Protein AF-A0A8T3PDG2-F1 (afdb_monomer_lite)

pLDDT: mean 73.08, std 21.96, range [37.0, 98.62]

Secondary structure (DSSP, 8-state):
--SHHHHHHHHHHHHHHHHHHHHHHHHH--PPP--------------------PPPP-PPPPPPPPPPPP----------------------------------PPPPPEEEEEEGGGTEEEEEEETTS--TT--TT-PPPTT-EEE-TTS--TTSSS---EE--SSTTTTHHHHHHHHSGGGGGGTT-EEEEEETTS-EEEEE-----SS---

Radius of gyration: 31.91 Å; chains: 1; bounding box: 109×65×65 Å

Foldseek 3Di:
DPPVVVCVVVVVVVVVVVVVVVVVVVVPPPDDDDPPDDDPDDDDDDDDDDDDDDDDDDDDDDDDDDDDDDDDDDDDDDDDDDDDDDDDDDDDDDPDDPPPPPPPDPAWAWFWKDFPVLRAIATEDELVDDDPPQDPVSADDPRHKYWYPVFGGPVDPGDTDIDDDLDPNHCVSVVVCCVPVNNPVQAQTWMWIATPVRDIDIDGCHDHDDPDPD

Structure (mmCIF, N/CA/C/O backbone):
data_AF-A0A8T3PDG2-F1
#
_entry.id   AF-A0A8T3PDG2-F1
#
loop_
_atom_site.group_PDB
_atom_site.id
_atom_site.type_symbol
_atom_site.label_atom_id
_atom_site.label_alt_id
_atom_site.label_comp_id
_atom_site.label_asym_id
_atom_site.label_entity_id
_atom_site.label_seq_id
_atom_site.pdbx_PDB_ins_code
_atom_site.Cartn_x
_atom_site.Cartn_y
_atom_site.Cartn_z
_atom_site.occupancy
_atom_site.B_iso_or_equiv
_atom_site.auth_seq_id
_atom_site.auth_comp_id
_atom_site.auth_asym_id
_atom_site.auth_atom_id
_atom_site.pdbx_PDB_model_num
ATOM 1 N N . MET A 1 1 ? -53.725 25.216 18.566 1.00 55.66 1 MET A N 1
ATOM 2 C CA . MET A 1 1 ? -52.495 25.623 17.837 1.00 55.66 1 MET A CA 1
ATOM 3 C C . MET A 1 1 ? -51.291 25.875 18.768 1.00 55.66 1 MET A C 1
ATOM 5 O O . MET A 1 1 ? -50.590 26.858 18.595 1.00 55.66 1 MET A O 1
ATOM 9 N N . ARG A 1 2 ? -51.002 25.010 19.756 1.00 57.56 2 ARG A N 1
ATOM 10 C CA . ARG A 1 2 ? -49.765 25.121 20.575 1.00 57.56 2 ARG A CA 1
ATOM 11 C C . ARG A 1 2 ? -48.958 23.822 20.696 1.00 57.56 2 ARG A C 1
ATOM 13 O O . ARG A 1 2 ? -47.809 23.877 21.103 1.00 57.56 2 ARG A O 1
ATOM 20 N N . LEU A 1 3 ? -49.526 22.682 20.293 1.00 54.28 3 LEU A N 1
ATOM 21 C CA . LEU A 1 3 ? -48.854 21.382 20.372 1.00 54.28 3 LEU A CA 1
ATOM 22 C C . LEU A 1 3 ? -47.875 21.151 19.203 1.00 54.28 3 LEU A C 1
ATOM 24 O O . LEU A 1 3 ? -46.791 20.625 19.409 1.00 54.28 3 LEU A O 1
ATOM 28 N N . ILE A 1 4 ? -48.222 21.613 17.995 1.00 56.38 4 ILE A N 1
ATOM 29 C CA . ILE A 1 4 ? -47.439 21.370 16.765 1.00 56.38 4 ILE A CA 1
ATOM 30 C C . ILE A 1 4 ? -46.092 22.116 16.801 1.00 56.38 4 ILE A C 1
ATOM 32 O O . ILE A 1 4 ? -45.054 21.521 16.550 1.00 56.38 4 ILE A O 1
ATOM 36 N N . ALA A 1 5 ? -46.079 23.372 17.260 1.00 58.16 5 ALA A N 1
ATOM 37 C CA . ALA A 1 5 ? -44.849 24.164 17.383 1.00 58.16 5 ALA A CA 1
ATOM 38 C C . ALA A 1 5 ? -43.870 23.642 18.457 1.00 58.16 5 ALA A C 1
ATOM 40 O O . ALA A 1 5 ? -42.691 23.993 18.443 1.00 58.16 5 ALA A O 1
ATOM 41 N N . PHE A 1 6 ? -44.348 22.832 19.409 1.00 55.66 6 PHE A N 1
ATOM 42 C CA . PHE A 1 6 ? -43.494 22.210 20.422 1.00 55.66 6 PHE A CA 1
ATOM 43 C C . PHE A 1 6 ? -42.781 20.968 19.866 1.00 55.66 6 PHE A C 1
ATOM 45 O O . PHE A 1 6 ? -41.603 20.762 20.146 1.00 55.66 6 PHE A O 1
ATOM 52 N N . LEU A 1 7 ? -43.459 20.186 19.019 1.00 57.66 7 LEU A N 1
ATOM 53 C CA . LEU A 1 7 ? -42.885 19.007 18.362 1.00 57.66 7 LEU A CA 1
ATOM 54 C C . LEU A 1 7 ? -41.754 19.378 17.389 1.00 57.66 7 LEU A C 1
ATOM 56 O O . LEU A 1 7 ? -40.697 18.751 17.439 1.00 57.66 7 LEU A O 1
ATOM 60 N N . ASP A 1 8 ? -41.900 20.455 16.613 1.00 60.28 8 ASP A N 1
ATOM 61 C CA . ASP A 1 8 ? -40.869 20.886 15.650 1.00 60.28 8 ASP A CA 1
ATOM 62 C C . ASP A 1 8 ? -39.544 21.309 16.305 1.00 60.28 8 ASP A C 1
ATOM 64 O O . ASP A 1 8 ? -38.483 21.252 15.684 1.00 60.28 8 ASP A O 1
ATOM 68 N N . ARG A 1 9 ? -39.576 21.715 17.580 1.00 60.44 9 ARG A N 1
ATOM 69 C CA . ARG A 1 9 ? -38.378 22.155 18.312 1.00 60.44 9 ARG A CA 1
ATOM 70 C C . ARG A 1 9 ? -37.685 21.042 19.088 1.00 60.44 9 ARG A C 1
ATOM 72 O O . ARG A 1 9 ? -36.485 21.133 19.328 1.00 60.44 9 ARG A O 1
ATOM 79 N N . VAL A 1 10 ? -38.426 20.016 19.496 1.00 58.72 10 VAL A N 1
ATOM 80 C CA . VAL A 1 10 ? -37.913 18.950 20.369 1.00 58.72 10 VAL A CA 1
ATOM 81 C C . VAL A 1 10 ? -37.397 17.757 19.557 1.00 58.72 10 VAL A C 1
ATOM 83 O O . VAL A 1 10 ? -36.428 17.117 19.964 1.00 58.72 10 VAL A O 1
ATOM 86 N N . VAL A 1 11 ? -37.969 17.497 18.376 1.00 65.19 11 VAL A N 1
ATOM 87 C CA . VAL A 1 11 ? -37.566 16.375 17.507 1.00 65.19 11 VAL A CA 1
ATOM 88 C C . VAL A 1 11 ? -36.099 16.453 17.043 1.00 65.19 11 VAL A C 1
ATOM 90 O O . VAL A 1 11 ? -35.410 15.438 17.166 1.00 65.19 11 VAL A O 1
ATOM 93 N N . PRO A 1 12 ? -35.550 17.606 16.599 1.00 64.00 12 PRO A N 1
ATOM 94 C CA . PRO A 1 12 ? -34.143 17.677 16.187 1.00 64.00 12 PRO A CA 1
ATOM 95 C C . PRO A 1 12 ? -33.170 17.413 17.345 1.00 64.00 12 PRO A C 1
ATOM 97 O O . PRO A 1 12 ? -32.139 16.767 17.162 1.00 64.00 12 PRO A O 1
ATOM 100 N N . ALA A 1 13 ? -33.514 17.871 18.553 1.00 61.28 13 ALA A N 1
ATOM 101 C CA . ALA A 1 13 ? -32.692 17.680 19.745 1.00 61.28 13 ALA A CA 1
ATOM 102 C C . ALA A 1 13 ? -32.670 16.210 20.203 1.00 61.28 13 ALA A C 1
ATOM 104 O O . ALA A 1 13 ? -31.613 15.694 20.565 1.00 61.28 13 ALA A O 1
ATOM 105 N N . LEU A 1 14 ? -33.811 15.514 20.134 1.00 58.69 14 LEU A N 1
ATOM 106 C CA . LEU A 1 14 ? -33.898 14.084 20.450 1.00 58.69 14 LEU A CA 1
ATOM 107 C C . LEU A 1 14 ? -33.163 13.211 19.423 1.00 58.69 14 LEU A C 1
ATOM 109 O O . LEU A 1 14 ? -32.500 12.255 19.818 1.00 58.69 14 LEU A O 1
ATOM 113 N N . LEU A 1 15 ? -33.220 13.559 18.132 1.00 61.62 15 LEU A N 1
ATOM 114 C CA . LEU A 1 15 ? -32.481 12.853 17.077 1.00 61.62 15 LEU A CA 1
ATOM 115 C C . LEU A 1 15 ? -30.961 12.976 17.247 1.00 61.62 15 LEU A C 1
ATOM 117 O O . LEU A 1 15 ? -30.252 11.980 17.117 1.00 61.62 15 LEU A O 1
ATOM 121 N N . MET A 1 16 ? -30.460 14.162 17.607 1.00 60.88 16 MET A N 1
ATOM 122 C CA . MET A 1 16 ? -29.033 14.356 17.895 1.00 60.88 16 MET A CA 1
ATOM 123 C C . MET A 1 16 ? -28.590 13.595 19.153 1.00 60.88 16 MET A C 1
ATOM 125 O O . MET A 1 16 ? -27.547 12.943 19.142 1.00 60.88 16 MET A O 1
ATOM 129 N N . ALA A 1 17 ? -29.393 13.607 20.222 1.00 54.53 17 ALA A N 1
ATOM 130 C CA . ALA A 1 17 ? -29.078 12.874 21.451 1.00 54.53 17 ALA A CA 1
ATOM 131 C C . ALA A 1 17 ? -29.092 11.343 21.256 1.00 54.53 17 ALA A C 1
ATOM 133 O O . ALA A 1 17 ? -28.223 10.648 21.790 1.00 54.53 17 ALA A O 1
ATOM 134 N N . ALA A 1 18 ? -30.031 10.819 20.458 1.00 56.00 18 ALA A N 1
ATOM 135 C CA . ALA A 1 18 ? -30.094 9.401 20.095 1.00 56.00 18 ALA A CA 1
ATOM 136 C C . ALA A 1 18 ? -28.914 8.975 19.199 1.00 56.00 18 ALA A C 1
ATOM 138 O O . ALA A 1 18 ? -28.369 7.886 19.369 1.00 56.00 18 ALA A O 1
ATOM 139 N N . GLY A 1 19 ? -28.466 9.849 18.289 1.00 54.25 19 GLY A N 1
ATOM 140 C CA . GLY A 1 19 ? -27.287 9.599 17.456 1.00 54.25 19 GLY A CA 1
ATOM 141 C C . GLY A 1 19 ? -25.993 9.481 18.269 1.00 54.25 19 GLY A C 1
ATOM 142 O O . GLY A 1 19 ? -25.215 8.552 18.065 1.00 54.25 19 GLY A O 1
ATOM 143 N N . VAL A 1 20 ? -25.786 10.370 19.247 1.00 57.81 20 VAL A N 1
ATOM 144 C CA . VAL A 1 20 ? -24.582 10.355 20.102 1.00 57.81 20 VAL A CA 1
ATOM 145 C C . VAL A 1 20 ? -24.553 9.142 21.040 1.00 57.81 20 VAL A C 1
ATOM 147 O O . VAL A 1 20 ? -23.485 8.582 21.276 1.00 57.81 20 VAL A O 1
ATOM 150 N N . THR A 1 21 ? -25.706 8.690 21.542 1.00 56.94 21 THR A N 1
ATOM 151 C CA . THR A 1 21 ? -25.778 7.478 22.382 1.00 56.94 21 THR A CA 1
ATOM 152 C C . THR A 1 21 ? -25.575 6.187 21.587 1.00 56.94 21 THR A C 1
ATOM 154 O O . THR A 1 21 ? -24.956 5.257 22.097 1.00 56.94 21 THR A O 1
ATOM 157 N N . LEU A 1 22 ? -26.009 6.120 20.324 1.00 54.59 22 LEU A N 1
ATOM 158 C CA . LEU A 1 22 ? -25.685 4.985 19.448 1.00 54.59 22 LEU A CA 1
ATOM 159 C C . LEU A 1 22 ? -24.192 4.931 19.091 1.00 54.59 22 LEU A C 1
ATOM 161 O O . LEU A 1 22 ? -23.621 3.841 19.047 1.00 54.59 22 LEU A O 1
ATOM 165 N N . LEU A 1 23 ? -23.540 6.085 18.906 1.00 51.44 23 LEU A N 1
ATOM 166 C CA . LEU A 1 23 ? -22.103 6.149 18.617 1.00 51.44 23 LEU A CA 1
ATOM 167 C C . LEU A 1 23 ? -21.249 5.639 19.794 1.00 51.44 23 LEU A C 1
ATOM 169 O O . LEU A 1 23 ? -20.274 4.921 19.581 1.00 51.44 23 LEU A O 1
ATOM 173 N N . THR A 1 24 ? -21.621 5.953 21.041 1.00 53.94 24 THR A N 1
ATOM 174 C CA . THR A 1 24 ? -20.879 5.494 22.231 1.00 53.94 24 THR A CA 1
ATOM 175 C C . THR A 1 24 ? -21.102 4.016 22.549 1.00 53.94 24 THR A C 1
ATOM 177 O O . THR A 1 24 ? -20.168 3.350 22.993 1.00 53.94 24 THR A O 1
ATOM 180 N N . VAL A 1 25 ? -22.290 3.466 22.275 1.00 54.53 25 VAL A N 1
ATOM 181 C CA . VAL A 1 25 ? -22.548 2.021 22.425 1.00 54.53 25 VAL A CA 1
ATOM 182 C C . VAL A 1 25 ? -21.857 1.211 21.319 1.00 54.53 25 VAL A C 1
ATOM 184 O O . VAL A 1 25 ? -21.316 0.139 21.595 1.00 54.53 25 VAL A O 1
ATOM 187 N N . GLY A 1 26 ? -2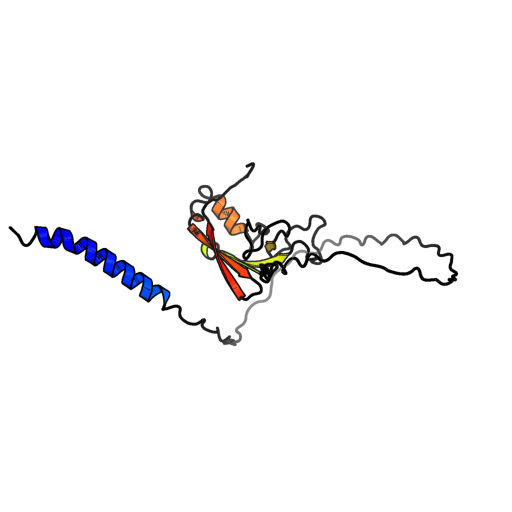1.800 1.734 20.089 1.00 46.84 26 GLY A N 1
ATOM 188 C CA . GLY A 1 26 ? -21.104 1.093 18.968 1.00 46.84 26 GLY A CA 1
ATOM 189 C C . GLY A 1 26 ? -19.584 1.015 19.149 1.00 46.84 26 GLY A C 1
ATOM 190 O O . GLY A 1 26 ? -18.984 0.010 18.782 1.00 46.84 26 GLY A O 1
ATOM 191 N N . LEU A 1 27 ? -18.966 2.021 19.781 1.00 48.91 27 LEU A N 1
ATOM 192 C CA . LEU A 1 27 ? -17.519 2.027 20.036 1.00 48.91 27 LEU A CA 1
ATOM 193 C C . LEU A 1 27 ? -17.083 1.040 21.137 1.00 48.91 27 LEU A C 1
ATOM 195 O O . LEU A 1 27 ? -15.915 0.666 21.192 1.00 48.91 27 LEU A O 1
ATOM 199 N N . LEU A 1 28 ? -18.004 0.620 22.015 1.00 49.84 28 LEU A N 1
ATOM 200 C CA . LEU A 1 28 ? -17.709 -0.295 23.126 1.00 49.84 28 LEU A CA 1
ATOM 201 C C . LEU A 1 28 ? -18.003 -1.769 22.797 1.00 49.84 28 LEU A C 1
ATOM 203 O O . LEU A 1 28 ? -17.502 -2.656 23.483 1.00 49.84 28 LEU A O 1
ATOM 207 N N . SER A 1 29 ? -18.756 -2.049 21.727 1.00 46.28 29 SER A N 1
ATOM 208 C CA . SER A 1 29 ? -18.885 -3.399 21.154 1.00 46.28 29 SER A CA 1
ATOM 209 C C . SER A 1 29 ? -17.774 -3.672 20.142 1.00 46.28 29 SER A C 1
ATOM 211 O O . SER A 1 29 ? -18.027 -4.009 18.988 1.00 46.28 29 SER A O 1
ATOM 213 N N . TYR A 1 30 ? -16.523 -3.543 20.577 1.00 40.34 30 TYR A N 1
ATOM 214 C CA . TYR A 1 30 ? -15.424 -4.194 19.878 1.00 40.34 30 TYR A CA 1
ATOM 215 C C . TYR A 1 30 ? -15.391 -5.645 20.359 1.00 40.34 30 TYR A C 1
ATOM 217 O O . TYR A 1 30 ? -14.925 -5.951 21.457 1.00 40.34 30 TYR A O 1
ATOM 225 N N . ALA A 1 31 ? -15.997 -6.529 19.565 1.00 49.28 31 ALA A N 1
ATOM 226 C CA . ALA A 1 31 ? -15.916 -7.964 19.772 1.00 49.28 31 ALA A CA 1
ATOM 227 C C . ALA A 1 31 ? -14.440 -8.393 19.776 1.00 49.28 31 ALA A C 1
ATOM 229 O O . ALA A 1 31 ? -13.645 -7.936 18.953 1.00 49.28 31 ALA A O 1
ATOM 230 N N . ALA A 1 32 ? -14.088 -9.253 20.731 1.00 47.09 32 ALA A N 1
ATOM 231 C CA . ALA A 1 32 ? -12.772 -9.867 20.827 1.00 47.09 32 ALA A CA 1
ATOM 232 C C . ALA A 1 32 ? -12.363 -10.517 19.488 1.00 47.09 32 ALA A C 1
ATOM 234 O O . ALA A 1 32 ? -13.235 -11.013 18.764 1.00 47.09 32 ALA A O 1
ATOM 235 N N . PRO A 1 33 ? -11.060 -10.543 19.152 1.00 43.72 33 PRO A N 1
ATOM 236 C CA . PRO A 1 33 ? -10.587 -11.280 17.990 1.00 43.72 33 PRO A CA 1
ATOM 237 C C . PRO A 1 33 ? -10.974 -12.754 18.144 1.00 43.72 33 PRO A C 1
ATOM 239 O O . PRO A 1 33 ? -10.667 -13.391 19.150 1.00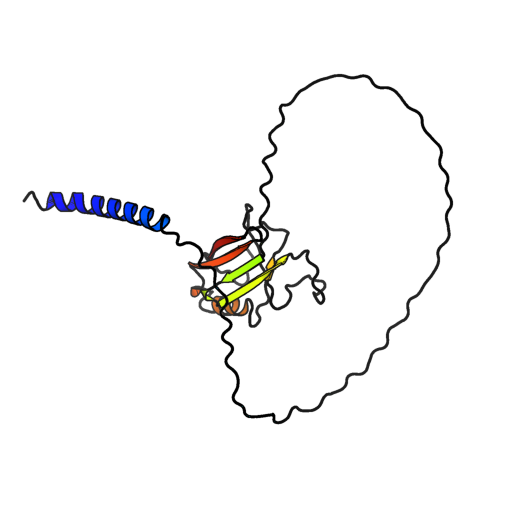 43.72 33 PRO A O 1
ATOM 242 N N . VAL A 1 34 ? -11.687 -13.284 17.152 1.00 58.22 34 VAL A N 1
ATOM 243 C CA . VAL A 1 34 ? -11.933 -14.720 17.035 1.00 58.22 34 VAL A CA 1
ATOM 244 C C . VAL A 1 34 ? -10.638 -15.341 16.534 1.00 58.22 34 VAL A C 1
ATOM 246 O O . VAL A 1 34 ? -10.230 -15.118 15.396 1.00 58.22 34 VAL A O 1
ATOM 249 N N . GLU A 1 35 ? -9.987 -16.095 17.411 1.00 48.12 35 GLU A N 1
ATOM 250 C CA . GLU A 1 35 ? -8.886 -16.990 17.075 1.00 48.12 35 GLU A CA 1
ATOM 251 C C . GLU A 1 35 ? -9.414 -18.008 16.055 1.00 48.12 35 GLU A C 1
ATOM 253 O O . GLU A 1 35 ? -10.284 -18.832 16.349 1.00 48.12 35 GLU A O 1
ATOM 258 N N . GLY A 1 36 ? -8.976 -17.873 14.804 1.00 41.97 36 GLY A N 1
ATOM 259 C CA . GLY A 1 36 ? -9.343 -18.782 13.729 1.00 41.97 36 GLY A CA 1
ATOM 260 C C . GLY A 1 36 ? -8.693 -20.137 13.964 1.00 41.97 36 GLY A C 1
ATOM 261 O O . GLY A 1 36 ? -7.580 -20.379 13.506 1.00 41.97 36 GLY A O 1
ATOM 262 N N . GLU A 1 37 ? -9.386 -21.017 14.683 1.00 41.88 37 GLU A N 1
ATOM 263 C CA . GLU A 1 37 ? -8.973 -22.401 14.861 1.00 41.88 37 GLU A CA 1
ATOM 264 C C . GLU A 1 37 ? -8.967 -23.099 13.496 1.00 41.88 37 GLU A C 1
ATOM 266 O O . GLU A 1 37 ? -10.004 -23.350 12.873 1.00 41.88 37 GLU A O 1
ATOM 271 N N . GLY A 1 38 ? -7.756 -23.364 13.008 1.00 46.75 38 GLY A N 1
ATOM 272 C CA . GLY A 1 38 ? -7.497 -24.084 11.776 1.00 46.75 38 GLY A CA 1
ATOM 273 C C . GLY A 1 38 ? -8.048 -25.500 11.850 1.00 46.75 38 GLY A C 1
ATOM 274 O O . GLY A 1 38 ? -7.361 -26.434 12.259 1.00 46.75 38 GLY A O 1
ATOM 275 N N . ARG A 1 39 ? -9.288 -25.687 11.395 1.00 43.12 39 ARG A N 1
ATOM 276 C CA . ARG A 1 39 ? -9.829 -27.017 11.131 1.00 43.12 39 ARG A CA 1
ATOM 277 C C . ARG A 1 39 ? -9.436 -27.442 9.722 1.00 43.12 39 ARG A C 1
ATOM 279 O O . ARG A 1 39 ? -10.142 -27.194 8.745 1.00 43.12 39 ARG A O 1
ATOM 286 N N . ALA A 1 40 ? -8.291 -28.116 9.645 1.00 45.50 40 ALA A N 1
ATOM 287 C CA . ALA A 1 40 ? -7.911 -28.932 8.504 1.00 45.50 40 ALA A CA 1
ATOM 288 C C . ALA A 1 40 ? -9.057 -29.902 8.179 1.00 45.50 40 ALA A C 1
ATOM 290 O O . ALA A 1 40 ? -9.346 -30.830 8.934 1.00 45.50 40 ALA A O 1
ATOM 291 N N . THR A 1 41 ? -9.738 -29.663 7.060 1.00 43.94 41 THR A N 1
ATOM 292 C CA . THR A 1 41 ? -10.712 -30.607 6.516 1.00 43.94 41 THR A CA 1
ATOM 293 C C . THR A 1 41 ? -9.978 -31.475 5.508 1.00 43.94 41 THR A C 1
ATOM 295 O O . THR A 1 41 ? -9.882 -31.161 4.326 1.00 43.94 41 THR A O 1
ATOM 298 N N . THR A 1 42 ? -9.414 -32.573 5.998 1.00 45.72 42 THR A N 1
ATOM 299 C CA . THR A 1 42 ? -8.976 -33.703 5.183 1.00 45.72 42 THR A CA 1
ATOM 300 C C . THR A 1 42 ? -10.218 -34.359 4.586 1.00 45.72 42 THR A C 1
ATOM 302 O O . THR A 1 42 ? -10.962 -35.029 5.294 1.00 45.72 42 THR A O 1
ATOM 305 N N . THR A 1 43 ? -10.455 -34.199 3.282 1.00 44.06 43 THR A N 1
ATOM 306 C CA . THR A 1 43 ? -11.267 -35.166 2.529 1.00 44.06 43 THR A CA 1
ATOM 307 C C . THR A 1 43 ? -10.552 -35.505 1.229 1.00 44.06 43 THR A C 1
ATOM 309 O O . THR A 1 43 ? -10.274 -34.646 0.398 1.00 44.06 43 THR A O 1
ATOM 312 N N . SER A 1 44 ? -10.183 -36.777 1.131 1.00 48.22 44 SER A N 1
ATOM 313 C CA . SER A 1 44 ? -9.488 -37.412 0.019 1.00 48.22 44 SER A CA 1
ATOM 314 C C . SER A 1 44 ? -10.371 -37.574 -1.222 1.00 48.22 44 SER A C 1
ATOM 316 O O . SER A 1 44 ? -11.527 -37.956 -1.099 1.00 48.22 44 SER A O 1
ATOM 318 N N . SER A 1 45 ? -9.725 -37.421 -2.385 1.00 52.09 45 SER A N 1
ATOM 319 C CA . SER A 1 45 ? -9.704 -38.356 -3.526 1.00 52.09 45 SER A CA 1
ATOM 320 C C . SER A 1 45 ? -11.021 -38.737 -4.218 1.00 52.09 45 SER A C 1
ATOM 322 O O . SER A 1 45 ? -11.808 -39.507 -3.679 1.00 52.09 45 SER A O 1
ATOM 324 N N . LEU A 1 46 ? -11.149 -38.360 -5.499 1.00 45.59 46 LEU A N 1
ATOM 325 C CA . LEU A 1 46 ? -11.414 -39.321 -6.579 1.00 45.59 46 LEU A CA 1
ATOM 326 C C . LEU A 1 46 ? -10.870 -38.801 -7.929 1.00 45.59 46 LEU A C 1
ATOM 328 O O . LEU A 1 46 ? -10.757 -37.600 -8.146 1.00 45.59 46 LEU A O 1
ATOM 332 N N . ALA A 1 47 ? -10.474 -39.746 -8.777 1.00 45.69 47 ALA A N 1
ATOM 333 C CA . ALA A 1 47 ? -9.471 -39.671 -9.840 1.00 45.69 47 ALA A CA 1
ATOM 334 C C . ALA A 1 47 ? -9.960 -39.286 -11.265 1.00 45.69 47 ALA A C 1
ATOM 336 O O . ALA A 1 47 ? -11.160 -39.141 -11.485 1.00 45.69 47 ALA A O 1
ATOM 337 N N . ALA A 1 48 ? -8.980 -39.275 -12.197 1.00 42.91 48 ALA A N 1
ATOM 338 C CA . ALA A 1 48 ? -8.972 -39.148 -13.680 1.00 42.91 48 ALA A CA 1
ATOM 339 C C . ALA A 1 48 ? -8.556 -37.741 -14.180 1.00 42.91 48 ALA A C 1
ATOM 341 O O . ALA A 1 48 ? -9.151 -36.761 -13.756 1.00 42.91 48 ALA A O 1
ATOM 342 N N . ASP A 1 49 ? -7.532 -37.498 -15.017 1.00 44.25 49 ASP A N 1
ATOM 343 C CA . ASP A 1 49 ? -6.795 -38.276 -16.039 1.00 44.25 49 ASP A CA 1
ATOM 344 C C . ASP A 1 49 ? -5.365 -37.677 -16.263 1.00 44.25 49 ASP A C 1
ATOM 346 O O . ASP A 1 49 ? -5.175 -36.483 -16.014 1.00 44.25 49 ASP A O 1
ATOM 350 N N . PRO A 1 50 ? -4.354 -38.439 -16.747 1.00 60.81 50 PRO A N 1
ATOM 351 C CA . PRO A 1 50 ? -3.024 -37.942 -17.148 1.00 60.81 50 PRO A CA 1
ATOM 352 C C . PRO A 1 50 ? -2.914 -37.555 -18.657 1.00 60.81 50 PRO A C 1
ATOM 354 O O . PRO A 1 50 ? -3.858 -37.751 -19.419 1.00 60.81 50 PRO A O 1
ATOM 357 N N . PRO A 1 51 ? -1.786 -36.951 -19.108 1.00 55.91 51 PRO A N 1
ATOM 358 C CA . PRO A 1 51 ? -1.802 -35.745 -19.944 1.00 55.91 51 PRO A CA 1
ATOM 359 C C . PRO A 1 51 ? -1.440 -35.958 -21.426 1.00 55.91 51 PRO A C 1
ATOM 361 O O . PRO A 1 51 ? -0.703 -36.877 -21.780 1.00 55.91 51 PRO A O 1
ATOM 364 N N . ALA A 1 52 ? -1.866 -35.025 -22.287 1.00 47.81 52 ALA A N 1
ATOM 365 C CA . ALA A 1 52 ? -1.451 -34.955 -23.689 1.00 47.81 52 ALA A CA 1
ATOM 366 C C . ALA A 1 52 ? -0.521 -33.755 -23.966 1.00 47.81 52 ALA A C 1
ATOM 368 O O . ALA A 1 52 ? -0.935 -32.601 -23.938 1.00 47.81 52 ALA A O 1
ATOM 369 N N . SER A 1 53 ? 0.726 -34.105 -24.298 1.00 50.66 53 SER A N 1
ATOM 370 C CA . SER A 1 53 ? 1.670 -33.438 -25.210 1.00 50.66 53 SER A CA 1
ATOM 371 C C . SER A 1 53 ? 2.184 -32.023 -24.903 1.00 50.66 53 SER A C 1
ATOM 373 O O . SER A 1 53 ? 1.619 -31.017 -25.322 1.00 50.66 53 SER A O 1
ATOM 375 N N . ALA A 1 54 ? 3.391 -31.977 -24.328 1.00 54.62 54 ALA A N 1
ATOM 376 C CA . ALA A 1 54 ? 4.327 -30.856 -24.440 1.00 54.62 54 ALA A CA 1
ATOM 377 C C . ALA A 1 54 ? 5.236 -31.016 -25.687 1.00 54.62 54 ALA A C 1
ATOM 379 O O . ALA A 1 54 ? 5.657 -32.139 -25.977 1.00 54.62 54 ALA A O 1
ATOM 380 N N . PRO A 1 55 ? 5.581 -29.936 -26.418 1.00 68.69 55 PRO A N 1
ATOM 381 C CA . PRO A 1 55 ? 6.614 -29.962 -27.457 1.00 68.69 55 PRO A CA 1
ATOM 382 C C . PRO A 1 55 ? 8.046 -29.878 -26.876 1.00 68.69 55 PRO A C 1
ATOM 384 O O . PRO A 1 55 ? 8.225 -29.468 -25.726 1.00 68.69 55 PRO A O 1
ATOM 387 N N . PRO A 1 56 ? 9.076 -30.282 -27.650 1.00 62.38 56 PRO A N 1
ATOM 388 C CA . PRO A 1 56 ? 10.417 -30.547 -27.139 1.00 62.38 56 PRO A CA 1
ATOM 389 C C . PRO A 1 56 ? 11.274 -29.302 -26.879 1.00 62.38 56 PRO A C 1
ATOM 391 O O . PRO A 1 56 ? 11.162 -28.255 -27.513 1.00 62.38 56 PRO A O 1
ATOM 394 N N . VAL A 1 57 ? 12.185 -29.522 -25.936 1.00 46.34 57 VAL A N 1
ATOM 395 C CA . VAL A 1 57 ? 13.234 -28.660 -25.396 1.00 46.34 57 VAL A CA 1
ATOM 396 C C . VAL A 1 57 ? 14.252 -28.278 -26.478 1.00 46.34 57 VAL A C 1
ATOM 398 O O . VAL A 1 57 ? 14.834 -29.156 -27.114 1.00 46.34 57 VAL A O 1
ATOM 401 N N . ALA A 1 58 ? 14.523 -26.982 -26.647 1.00 55.50 58 ALA A N 1
ATOM 402 C CA . ALA A 1 58 ? 15.697 -26.499 -27.373 1.00 55.50 58 ALA A CA 1
ATOM 403 C C . ALA A 1 58 ? 16.819 -26.206 -26.367 1.00 55.50 58 ALA A C 1
ATOM 405 O O . ALA A 1 58 ? 16.752 -25.259 -25.584 1.00 55.50 58 ALA A O 1
ATOM 406 N N . SER A 1 59 ? 17.833 -27.069 -26.368 1.00 48.16 59 SER A N 1
ATOM 407 C CA . SER A 1 59 ? 19.045 -26.963 -25.560 1.00 48.16 59 SER A CA 1
ATOM 408 C C . SER A 1 59 ? 19.881 -25.747 -25.969 1.00 48.16 59 SER A C 1
ATOM 410 O O . SER A 1 59 ? 20.351 -25.668 -27.103 1.00 48.16 59 SER A O 1
ATOM 412 N N . ALA A 1 60 ? 20.112 -24.824 -25.035 1.00 55.41 60 ALA A N 1
ATOM 413 C CA . ALA A 1 60 ? 21.156 -23.809 -25.152 1.00 55.41 60 ALA A CA 1
ATOM 414 C C . ALA A 1 60 ? 22.472 -24.338 -24.534 1.00 55.41 60 ALA A C 1
ATOM 416 O O . ALA A 1 60 ? 22.424 -25.052 -23.528 1.00 55.41 60 ALA A O 1
ATOM 417 N N . PRO A 1 61 ? 23.642 -24.035 -25.125 1.00 62.66 61 PRO A N 1
ATOM 418 C CA . PRO A 1 61 ? 24.929 -24.572 -24.686 1.00 62.66 61 PRO A CA 1
ATOM 419 C C . PRO A 1 61 ? 25.430 -23.942 -23.368 1.00 62.66 61 PRO A C 1
ATOM 421 O O . PRO A 1 61 ? 25.128 -22.781 -23.085 1.00 62.66 61 PRO A O 1
ATOM 424 N N . PRO A 1 62 ? 26.24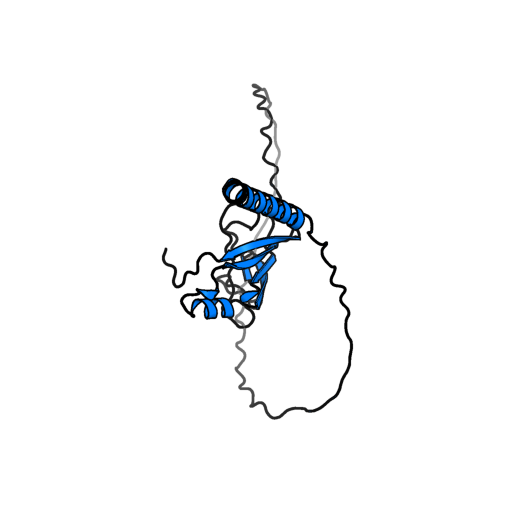5 -24.671 -22.580 1.00 58.22 62 PRO A N 1
ATOM 425 C CA . PRO A 1 62 ? 26.873 -24.150 -21.370 1.00 58.22 62 PRO A CA 1
ATOM 426 C C . PRO A 1 62 ? 28.027 -23.198 -21.719 1.00 58.22 62 PRO A C 1
ATOM 428 O O . PRO A 1 62 ? 28.982 -23.582 -22.394 1.00 58.22 62 PRO A O 1
ATOM 431 N N . VAL A 1 63 ? 27.972 -21.959 -21.226 1.00 59.06 63 VAL A N 1
ATOM 432 C CA . VAL A 1 63 ? 29.129 -21.052 -21.215 1.00 59.06 63 VAL A CA 1
ATOM 433 C C . VAL A 1 63 ? 29.963 -21.299 -19.959 1.00 59.06 63 VAL A C 1
ATOM 435 O O . VAL A 1 63 ? 29.494 -21.170 -18.831 1.00 59.06 63 VAL A O 1
ATOM 438 N N . SER A 1 64 ? 31.206 -21.707 -20.204 1.00 61.94 64 SER A N 1
ATOM 439 C CA . SER A 1 64 ? 32.251 -22.015 -19.226 1.00 61.94 64 SER A CA 1
ATOM 440 C C . SER A 1 64 ? 32.709 -20.778 -18.428 1.00 61.94 64 SER A C 1
ATOM 442 O O . SER A 1 64 ? 32.723 -19.674 -18.978 1.00 61.94 64 SER A O 1
ATOM 444 N N . PRO A 1 65 ? 33.150 -20.945 -17.165 1.00 51.38 65 PRO A N 1
ATOM 445 C CA . PRO A 1 65 ? 33.637 -19.862 -16.310 1.00 51.38 65 PRO A CA 1
ATOM 446 C C . PRO A 1 65 ? 35.070 -19.433 -16.667 1.00 51.38 65 PRO A C 1
ATOM 448 O O . PRO A 1 65 ? 35.940 -20.266 -16.925 1.00 51.38 65 PRO A O 1
ATOM 451 N N . ALA A 1 66 ? 35.330 -18.123 -16.639 1.00 54.19 66 ALA A N 1
ATOM 452 C CA . ALA A 1 66 ? 36.672 -17.557 -16.770 1.00 54.19 66 ALA A CA 1
ATOM 453 C C . ALA A 1 66 ? 37.427 -17.568 -15.416 1.00 54.19 66 ALA A C 1
ATOM 455 O O . ALA A 1 66 ? 36.796 -17.426 -14.365 1.00 54.19 66 ALA A O 1
ATOM 456 N N . PRO A 1 67 ? 38.763 -17.745 -15.420 1.00 54.50 67 PRO A N 1
ATOM 457 C CA . PRO A 1 67 ? 39.560 -18.014 -14.224 1.00 54.50 67 PRO A CA 1
ATOM 458 C C . PRO A 1 67 ? 39.902 -16.772 -13.390 1.00 54.50 67 PRO A C 1
ATOM 460 O O . PRO A 1 67 ? 40.093 -15.669 -13.899 1.00 54.50 67 PRO A O 1
ATOM 463 N N . ALA A 1 68 ? 40.046 -17.014 -12.086 1.00 41.44 68 ALA A N 1
ATOM 464 C CA . ALA A 1 68 ? 40.563 -16.093 -11.086 1.00 41.44 68 ALA A CA 1
ATOM 465 C C . ALA A 1 68 ? 42.066 -15.824 -11.270 1.00 41.44 68 ALA A C 1
ATOM 467 O O . ALA A 1 68 ? 42.863 -16.757 -11.390 1.00 41.44 68 ALA A O 1
ATOM 468 N N . THR A 1 69 ? 42.462 -14.554 -11.189 1.00 47.22 69 THR A N 1
ATOM 469 C CA . THR A 1 69 ? 43.865 -14.148 -11.034 1.00 47.22 69 THR A CA 1
ATOM 470 C C . THR A 1 69 ? 44.151 -13.907 -9.555 1.00 47.22 69 THR A C 1
ATOM 472 O O . THR A 1 69 ? 43.511 -13.075 -8.915 1.00 47.22 69 THR A O 1
ATOM 475 N N . ALA A 1 70 ? 45.118 -14.644 -9.014 1.00 41.44 70 ALA A N 1
ATOM 476 C CA . ALA A 1 70 ? 45.617 -14.510 -7.650 1.00 41.44 70 ALA A CA 1
ATOM 477 C C . ALA A 1 70 ? 46.966 -13.762 -7.587 1.00 41.44 70 ALA A C 1
ATOM 479 O O . ALA A 1 70 ? 47.705 -13.738 -8.571 1.00 41.44 70 ALA A O 1
ATOM 480 N N . ARG A 1 71 ? 47.293 -13.340 -6.346 1.00 43.44 71 ARG A N 1
ATOM 481 C CA . ARG A 1 71 ? 48.595 -12.997 -5.703 1.00 43.44 71 ARG A CA 1
ATOM 482 C C . ARG A 1 71 ? 49.072 -11.527 -5.690 1.00 43.44 71 ARG A C 1
ATOM 484 O O . ARG A 1 71 ? 48.783 -10.817 -6.644 1.00 43.44 71 ARG A O 1
ATOM 491 N N . PRO A 1 72 ? 49.921 -11.103 -4.707 1.00 48.69 72 PRO A N 1
ATOM 492 C CA . PRO A 1 72 ? 50.427 -11.801 -3.498 1.00 48.69 72 PRO A CA 1
ATOM 493 C C . PRO A 1 72 ? 50.375 -11.021 -2.151 1.00 48.69 72 PRO A C 1
ATOM 495 O O . PRO A 1 72 ? 50.327 -9.798 -2.111 1.00 48.69 72 PRO A O 1
ATOM 498 N N . SER A 1 73 ? 50.477 -11.772 -1.040 1.00 49.00 73 SER A N 1
ATOM 499 C CA . SER A 1 73 ? 50.759 -11.313 0.339 1.00 49.00 73 SER A CA 1
ATOM 500 C C . SER A 1 73 ? 52.255 -11.142 0.616 1.00 49.00 73 SER A C 1
ATOM 502 O O . SER A 1 73 ? 52.989 -12.091 0.355 1.00 49.00 73 SER A O 1
ATOM 504 N N . ILE A 1 74 ? 52.663 -10.031 1.249 1.00 48.06 74 ILE A N 1
ATOM 505 C CA . ILE A 1 74 ? 53.876 -9.820 2.087 1.00 48.06 74 ILE A CA 1
ATOM 506 C C . ILE A 1 74 ? 53.585 -8.540 2.915 1.00 48.06 74 ILE A C 1
ATOM 508 O O . ILE A 1 74 ? 53.125 -7.575 2.322 1.00 48.06 74 ILE A O 1
ATOM 512 N N . GLY A 1 75 ? 53.758 -8.367 4.228 1.00 37.00 75 GLY A N 1
ATOM 513 C CA . GLY A 1 75 ? 54.256 -9.156 5.353 1.00 37.00 75 GLY A CA 1
ATOM 514 C C . GLY A 1 75 ? 54.095 -8.316 6.645 1.00 37.00 75 GLY A C 1
ATOM 515 O O . GLY A 1 75 ? 53.994 -7.092 6.581 1.00 37.00 75 GLY A O 1
ATOM 516 N N . ALA A 1 76 ? 54.032 -8.969 7.808 1.00 50.38 76 ALA A N 1
ATOM 517 C CA . ALA A 1 76 ? 54.147 -8.355 9.145 1.00 50.38 76 ALA A CA 1
ATOM 518 C C . ALA A 1 76 ? 55.638 -8.349 9.580 1.00 50.38 76 ALA A C 1
ATOM 520 O O . ALA A 1 76 ? 56.383 -9.161 9.019 1.00 50.38 76 ALA A O 1
ATOM 521 N N . PRO A 1 77 ? 56.115 -7.497 10.527 1.00 50.03 77 PRO A N 1
ATOM 522 C CA . PRO A 1 77 ? 55.801 -7.644 11.964 1.00 50.03 77 PRO A CA 1
ATOM 523 C C . PRO A 1 77 ? 55.740 -6.345 12.831 1.00 50.03 77 PRO A C 1
ATOM 525 O O . PRO A 1 77 ? 56.183 -5.269 12.445 1.00 50.03 77 PRO A O 1
ATOM 528 N N . THR A 1 78 ? 55.180 -6.513 14.039 1.00 47.97 78 THR A N 1
ATOM 529 C CA . THR A 1 78 ? 55.084 -5.661 15.265 1.00 47.97 78 THR A CA 1
ATOM 530 C C . THR A 1 78 ? 56.488 -5.327 15.862 1.00 47.97 78 THR A C 1
ATOM 532 O O . THR A 1 78 ? 57.410 -6.059 15.497 1.00 47.97 78 THR A O 1
ATOM 535 N N . PRO A 1 79 ? 56.735 -4.332 16.776 1.00 53.91 79 PRO A N 1
ATOM 536 C CA . PRO A 1 79 ? 56.074 -4.155 18.090 1.00 53.91 79 PRO A CA 1
ATOM 537 C C . PRO A 1 79 ? 55.883 -2.709 18.649 1.00 53.91 79 PRO A C 1
ATOM 539 O O . PRO A 1 79 ? 56.310 -1.712 18.078 1.00 53.91 79 PRO A O 1
ATOM 542 N N . LEU A 1 80 ? 55.201 -2.664 19.806 1.00 48.62 80 LEU A N 1
ATOM 543 C CA . LEU A 1 80 ? 54.829 -1.550 20.705 1.00 48.62 80 LEU A CA 1
ATOM 544 C C . LEU A 1 80 ? 56.033 -0.921 21.457 1.00 48.62 80 LEU A C 1
ATOM 546 O O . LEU A 1 80 ? 57.026 -1.622 21.667 1.00 48.62 80 LEU A O 1
ATOM 550 N N . PRO A 1 81 ? 55.929 0.331 21.968 1.00 49.88 81 PRO A N 1
ATOM 551 C CA . PRO A 1 81 ? 55.952 0.503 23.434 1.00 49.88 81 PRO A CA 1
ATOM 552 C C . PRO A 1 81 ? 55.105 1.669 24.023 1.00 49.88 81 PRO A C 1
ATOM 554 O O . PRO A 1 81 ? 54.486 2.470 23.331 1.00 49.88 81 PRO A O 1
ATOM 557 N N . THR A 1 82 ? 55.106 1.674 25.358 1.00 40.69 82 THR A N 1
ATOM 558 C CA . THR A 1 82 ? 54.231 2.224 26.414 1.00 40.69 82 THR A CA 1
ATOM 559 C C . THR A 1 82 ? 54.398 3.717 26.821 1.00 40.69 82 THR A C 1
ATOM 561 O O . THR A 1 82 ? 55.518 4.207 26.882 1.00 40.69 82 THR A O 1
ATOM 564 N N . LEU A 1 83 ? 53.255 4.361 27.159 1.00 42.69 83 LEU A N 1
ATOM 565 C CA . LEU A 1 83 ? 52.867 5.441 28.135 1.00 42.69 83 LEU A CA 1
ATOM 566 C C . LEU A 1 83 ? 53.937 6.206 28.982 1.00 42.69 83 LEU A C 1
ATOM 568 O O . LEU A 1 83 ? 54.920 5.590 29.389 1.00 42.69 83 LEU A O 1
ATOM 572 N N . PRO A 1 84 ? 53.713 7.498 29.383 1.00 54.19 84 PRO A N 1
ATOM 573 C CA . PRO A 1 84 ? 52.857 7.799 30.558 1.00 54.19 84 PRO A CA 1
ATOM 574 C C . PRO A 1 84 ? 52.037 9.119 30.606 1.00 54.19 84 PRO A C 1
ATOM 576 O O . PRO A 1 84 ? 52.373 10.144 30.027 1.00 54.19 84 PRO A O 1
ATOM 579 N N . SER A 1 85 ? 50.961 9.006 31.399 1.00 48.22 85 SER A N 1
ATOM 580 C CA . SER A 1 85 ? 50.257 9.933 32.312 1.00 48.22 85 SER A CA 1
ATOM 581 C C . SER A 1 85 ? 50.637 11.427 32.383 1.00 48.22 85 SER A C 1
ATOM 583 O O . SER A 1 85 ? 51.772 11.780 32.697 1.00 48.22 85 SER A O 1
ATOM 585 N N . GLY A 1 86 ? 49.620 12.292 32.275 1.00 41.69 86 GLY A N 1
ATOM 586 C CA . GLY A 1 86 ? 49.644 13.707 32.662 1.00 41.69 86 GLY A CA 1
ATOM 587 C C . GLY A 1 86 ? 48.303 14.124 33.283 1.00 41.69 86 GLY A C 1
ATOM 588 O O . GLY A 1 86 ? 47.243 13.825 32.745 1.00 41.69 86 GLY A O 1
ATOM 589 N N . ALA A 1 87 ? 48.386 14.739 34.460 1.00 43.78 87 ALA A N 1
ATOM 590 C CA . ALA A 1 87 ? 47.365 14.865 35.495 1.00 43.78 87 ALA A CA 1
ATOM 591 C C . ALA A 1 87 ? 46.228 15.886 35.245 1.00 43.78 87 ALA A C 1
ATOM 593 O O . ALA A 1 87 ? 46.346 16.821 34.459 1.00 43.78 87 ALA A O 1
ATOM 594 N N . ALA A 1 88 ? 45.138 15.681 35.995 1.00 42.81 88 ALA A N 1
ATOM 595 C CA . ALA A 1 88 ? 43.897 16.457 36.078 1.00 42.81 88 ALA A CA 1
ATOM 596 C C . ALA A 1 88 ? 44.037 17.859 36.711 1.00 42.81 88 ALA A C 1
ATOM 598 O O . ALA A 1 88 ? 45.021 18.105 37.406 1.00 42.81 88 ALA A O 1
ATOM 599 N N . THR A 1 89 ? 42.998 18.713 36.572 1.00 51.66 89 THR A N 1
ATOM 600 C CA . THR A 1 89 ? 42.300 19.486 37.651 1.00 51.66 89 THR A CA 1
ATOM 601 C C . THR A 1 89 ? 41.138 20.348 37.059 1.00 51.66 89 THR A C 1
ATOM 603 O O . THR A 1 89 ? 41.212 20.689 35.880 1.00 51.66 89 THR A O 1
ATOM 606 N N . PRO A 1 90 ? 40.038 20.644 37.805 1.00 56.03 90 PRO A N 1
ATOM 607 C CA . PRO A 1 90 ? 38.669 20.834 37.286 1.00 56.03 90 PRO A CA 1
ATOM 608 C C . PRO A 1 90 ? 38.071 22.256 37.444 1.00 56.03 90 PRO A C 1
ATOM 610 O O . PRO A 1 90 ? 38.572 23.043 38.239 1.00 56.03 90 PRO A O 1
ATOM 613 N N . ALA A 1 91 ? 36.956 22.535 36.743 1.00 40.88 91 ALA A N 1
ATOM 614 C CA . ALA A 1 91 ? 35.825 23.448 37.063 1.00 40.88 91 ALA A CA 1
ATOM 615 C C . ALA A 1 91 ? 35.057 23.734 35.744 1.00 40.88 91 ALA A C 1
ATOM 617 O O . ALA A 1 91 ? 35.687 23.866 34.707 1.00 40.88 91 ALA A O 1
ATOM 618 N N . ALA A 1 92 ? 33.732 23.832 35.635 1.00 42.66 92 ALA A N 1
ATOM 619 C CA . ALA A 1 92 ? 32.698 24.080 36.619 1.00 42.66 92 ALA A CA 1
ATOM 620 C C . ALA A 1 92 ? 31.385 23.374 36.238 1.00 42.66 92 ALA A C 1
ATOM 622 O O . ALA A 1 92 ? 31.034 23.201 35.072 1.00 42.66 92 ALA A O 1
ATOM 623 N N . THR A 1 93 ? 30.656 23.024 37.289 1.00 51.91 93 THR A N 1
ATOM 624 C CA . THR A 1 93 ? 29.274 22.571 37.336 1.00 51.91 93 THR A CA 1
ATOM 625 C C . THR A 1 93 ? 28.322 23.537 36.623 1.00 51.91 93 THR A C 1
ATOM 627 O O . THR A 1 93 ? 28.109 24.660 37.070 1.00 51.91 93 THR A O 1
ATOM 630 N N . SER A 1 94 ? 27.650 23.059 35.581 1.00 45.88 94 SER A N 1
ATOM 631 C CA . SER A 1 94 ? 26.247 23.399 35.345 1.00 45.88 94 SER A CA 1
ATOM 632 C C . SER A 1 94 ? 25.493 22.090 35.228 1.00 45.88 94 SER A C 1
ATOM 634 O O . SER A 1 94 ? 25.516 21.421 34.199 1.00 45.88 94 SER A O 1
ATOM 636 N N . SER A 1 95 ? 24.884 21.701 36.345 1.00 58.91 95 SER A N 1
ATOM 637 C CA . SER A 1 95 ? 23.919 20.613 36.424 1.00 58.91 95 SER A CA 1
ATOM 638 C C . SER A 1 95 ? 22.667 21.045 35.662 1.00 58.91 95 SER A C 1
ATOM 640 O O . SER A 1 95 ? 21.685 21.478 36.261 1.00 58.91 95 SER A O 1
ATOM 642 N N . ALA A 1 96 ? 22.718 20.977 34.333 1.00 54.78 96 ALA A N 1
ATOM 643 C CA . ALA A 1 96 ? 21.510 20.927 33.533 1.00 54.78 96 ALA A CA 1
ATOM 644 C C . ALA A 1 96 ? 20.738 19.686 33.994 1.00 54.78 96 ALA A C 1
ATOM 646 O O . ALA A 1 96 ? 21.275 18.576 33.993 1.00 54.78 96 ALA A O 1
ATOM 647 N N . ALA A 1 97 ? 19.509 19.890 34.467 1.00 54.94 97 ALA A N 1
ATOM 648 C CA . ALA A 1 97 ? 18.584 18.798 34.722 1.00 54.94 97 ALA A CA 1
ATOM 649 C C . ALA A 1 97 ? 18.555 17.882 33.485 1.00 54.94 97 ALA A C 1
ATOM 651 O O . ALA A 1 97 ? 18.617 18.404 32.366 1.00 54.94 97 ALA A O 1
ATOM 652 N N . PRO A 1 98 ? 18.484 16.549 33.645 1.00 49.50 98 PRO A N 1
ATOM 653 C CA . PRO A 1 98 ? 18.320 15.671 32.503 1.00 49.50 98 PRO A CA 1
ATOM 654 C C . PRO A 1 98 ? 17.032 16.089 31.796 1.00 49.50 98 PRO A C 1
ATOM 656 O O . PRO A 1 98 ? 15.931 15.910 32.319 1.00 49.50 98 PRO A O 1
ATOM 659 N N . VAL A 1 99 ? 17.177 16.703 30.621 1.00 56.12 99 VAL A N 1
ATOM 660 C CA . VAL A 1 99 ? 16.084 16.813 29.666 1.00 56.12 99 VAL A CA 1
ATOM 661 C C . VAL A 1 99 ? 15.701 15.372 29.404 1.00 56.12 99 VAL A C 1
ATOM 663 O O . VAL A 1 99 ? 16.526 14.586 28.940 1.00 56.12 99 VAL A O 1
ATOM 666 N N . VAL A 1 100 ? 14.495 15.005 29.823 1.00 44.75 100 VAL A N 1
ATOM 667 C CA . VAL A 1 100 ? 13.921 13.698 29.542 1.00 44.75 100 VAL A CA 1
ATOM 668 C C . VAL A 1 100 ? 13.942 13.573 28.025 1.00 44.75 100 VAL A C 1
ATOM 670 O O . VAL A 1 100 ? 13.130 14.199 27.345 1.00 44.75 100 VAL A O 1
ATOM 673 N N . SER A 1 101 ? 14.919 12.835 27.489 1.00 56.38 101 SER A N 1
ATOM 674 C CA . SER A 1 101 ? 14.872 12.385 26.106 1.00 56.38 101 SER A CA 1
ATOM 675 C C . SER A 1 101 ? 13.497 11.754 25.936 1.00 56.38 101 SER A C 1
ATOM 677 O O . SER A 1 101 ? 13.149 10.897 26.761 1.00 56.38 101 SER A O 1
ATOM 679 N N . PRO A 1 102 ? 12.678 12.186 24.959 1.00 52.69 102 PRO A N 1
ATOM 680 C CA . PRO A 1 102 ? 11.423 11.505 24.704 1.00 52.69 102 PRO A CA 1
ATOM 681 C C . PRO A 1 102 ? 11.772 10.029 24.555 1.00 52.69 102 PRO A C 1
ATOM 683 O O . PRO A 1 102 ? 12.659 9.687 23.772 1.00 52.69 102 PRO A O 1
ATOM 686 N N . SER A 1 103 ? 11.166 9.178 25.391 1.00 51.16 103 SER A N 1
ATOM 687 C CA . SER A 1 103 ? 11.275 7.731 25.226 1.00 51.16 103 SER A CA 1
ATOM 688 C C . SER A 1 103 ? 10.972 7.458 23.766 1.00 51.16 103 SER A C 1
ATOM 690 O O . SER A 1 103 ? 9.849 7.720 23.326 1.00 51.16 103 SER A O 1
ATOM 692 N N . ALA A 1 104 ? 11.990 7.036 23.015 1.00 62.75 104 ALA A N 1
ATOM 693 C CA . ALA A 1 104 ? 11.816 6.634 21.638 1.00 62.75 104 ALA A CA 1
ATOM 694 C C . ALA A 1 104 ? 10.770 5.526 21.680 1.00 62.75 104 ALA A C 1
ATOM 696 O O . ALA A 1 104 ? 11.011 4.458 22.248 1.00 62.75 104 ALA A O 1
ATOM 697 N N . ARG A 1 105 ? 9.560 5.825 21.198 1.00 63.44 105 ARG A N 1
ATOM 698 C CA . ARG A 1 105 ? 8.570 4.772 21.018 1.00 63.44 105 ARG A CA 1
ATOM 699 C C . ARG A 1 105 ? 9.195 3.783 20.036 1.00 63.44 105 ARG A C 1
ATOM 701 O O . ARG A 1 105 ? 9.823 4.239 19.077 1.00 63.44 105 ARG A O 1
ATOM 708 N N . PRO A 1 106 ? 9.077 2.471 20.277 1.00 74.69 106 PRO A N 1
ATOM 709 C CA . PRO A 1 106 ? 9.487 1.503 19.275 1.00 74.69 106 PRO A CA 1
ATOM 710 C C . PRO A 1 106 ? 8.757 1.836 17.970 1.00 74.69 106 PRO A C 1
ATOM 712 O O . PRO A 1 106 ? 7.542 2.051 17.976 1.00 74.69 106 PRO A O 1
ATOM 715 N N . VAL A 1 107 ? 9.528 1.979 16.894 1.00 85.56 107 VAL A N 1
ATOM 716 C CA . VAL A 1 107 ? 9.004 2.244 15.555 1.00 85.56 107 VAL A CA 1
ATOM 717 C C . VAL A 1 107 ? 8.431 0.933 15.039 1.00 85.56 107 VAL A C 1
ATOM 719 O O . VAL A 1 107 ? 9.161 -0.050 14.949 1.00 85.56 107 VAL A O 1
ATOM 722 N N . ALA A 1 108 ? 7.134 0.923 14.748 1.00 91.81 108 ALA A N 1
ATOM 723 C CA . ALA A 1 108 ? 6.453 -0.240 14.205 1.00 91.81 108 ALA A CA 1
ATOM 724 C C . ALA A 1 108 ? 6.842 -0.401 12.733 1.00 91.81 108 ALA A C 1
ATOM 726 O O . ALA A 1 108 ? 6.716 0.539 11.949 1.00 91.81 108 ALA A O 1
ATOM 727 N N . VAL A 1 109 ? 7.320 -1.579 12.355 1.00 95.38 109 VAL A N 1
ATOM 728 C CA . VAL A 1 109 ? 7.775 -1.880 10.997 1.00 95.38 109 VAL A CA 1
ATOM 729 C C . VAL A 1 109 ? 6.625 -2.490 10.213 1.00 95.38 109 VAL A C 1
ATOM 731 O O . VAL A 1 109 ? 5.997 -3.435 10.679 1.00 95.38 109 VAL A O 1
ATOM 734 N N . VAL A 1 110 ? 6.343 -1.976 9.015 1.00 97.31 110 VAL A N 1
ATOM 735 C CA . VAL A 1 110 ? 5.330 -2.567 8.128 1.00 97.31 110 VAL A CA 1
ATOM 736 C C . VAL A 1 110 ? 5.699 -3.993 7.696 1.00 97.31 110 VAL A C 1
ATOM 738 O O . VAL A 1 110 ? 6.812 -4.241 7.239 1.00 97.31 110 VAL A O 1
ATOM 741 N N . THR A 1 111 ? 4.746 -4.922 7.796 1.00 97.81 111 THR A N 1
ATOM 742 C CA . THR A 1 111 ? 4.935 -6.353 7.488 1.00 97.81 111 THR A CA 1
ATOM 743 C C . THR A 1 111 ? 3.960 -6.896 6.446 1.00 97.81 111 THR A C 1
ATOM 745 O O . THR A 1 111 ? 4.243 -7.919 5.821 1.00 97.81 111 THR A O 1
ATOM 748 N N . ARG A 1 112 ? 2.810 -6.243 6.222 1.00 98.25 112 ARG A N 1
ATOM 749 C CA . ARG A 1 112 ? 1.795 -6.692 5.252 1.00 98.25 112 ARG A CA 1
ATOM 750 C C . ARG A 1 112 ? 0.887 -5.545 4.822 1.00 98.25 112 ARG A C 1
ATOM 752 O O . ARG A 1 112 ? 0.553 -4.679 5.629 1.00 98.25 112 ARG A O 1
ATOM 759 N N . VAL A 1 113 ? 0.451 -5.569 3.567 1.00 98.56 113 VAL A N 1
ATOM 760 C CA . VAL A 1 113 ? -0.523 -4.629 3.004 1.00 98.56 113 VAL A CA 1
ATOM 761 C C . VAL A 1 113 ? -1.710 -5.389 2.424 1.00 98.56 113 VAL A C 1
ATOM 763 O O . VAL A 1 113 ? -1.533 -6.361 1.689 1.00 98.56 113 VAL A O 1
ATOM 766 N N . VAL A 1 114 ? -2.921 -4.942 2.749 1.00 98.62 114 VAL A N 1
ATOM 767 C CA . VAL A 1 114 ? -4.176 -5.530 2.274 1.00 98.62 114 VAL A CA 1
ATOM 768 C C . VAL A 1 114 ? -5.070 -4.436 1.703 1.00 98.62 114 VAL A C 1
ATOM 770 O O . VAL A 1 114 ? -5.270 -3.396 2.325 1.00 98.62 114 VAL A O 1
ATOM 773 N N . ILE A 1 115 ? -5.633 -4.676 0.521 1.00 98.38 115 ILE A N 1
ATOM 774 C CA . ILE A 1 115 ? -6.629 -3.803 -0.112 1.00 98.38 115 ILE A CA 1
ATOM 775 C C . ILE A 1 115 ? -7.825 -4.685 -0.472 1.00 98.38 115 ILE A C 1
ATOM 777 O O . ILE A 1 115 ? -7.838 -5.302 -1.545 1.00 98.38 115 ILE A O 1
ATOM 781 N N . PRO A 1 116 ? -8.818 -4.806 0.430 1.00 98.19 116 PRO A N 1
ATOM 782 C CA . PRO A 1 116 ? -9.887 -5.789 0.286 1.00 98.19 116 PRO A CA 1
ATOM 783 C C . PRO A 1 116 ? -10.712 -5.625 -0.994 1.00 98.19 116 PRO A C 1
ATOM 785 O O . PRO A 1 116 ? -11.069 -6.624 -1.620 1.00 98.19 116 PRO A O 1
ATOM 788 N N . SER A 1 117 ? -10.984 -4.383 -1.416 1.00 97.12 117 SER A N 1
ATOM 789 C CA . SER A 1 117 ? -11.767 -4.101 -2.631 1.00 97.12 117 SER A CA 1
ATOM 790 C C . SER A 1 117 ? -11.102 -4.642 -3.899 1.00 97.12 117 SER A C 1
ATOM 792 O O . SER A 1 117 ? -11.792 -5.086 -4.814 1.00 97.12 117 SER A O 1
ATOM 794 N N . GLU A 1 118 ? -9.769 -4.679 -3.909 1.00 97.25 118 GLU A N 1
ATOM 795 C CA . GLU A 1 118 ? -8.949 -5.107 -5.042 1.00 97.25 118 GLU A CA 1
ATOM 796 C C . GLU A 1 118 ? -8.410 -6.537 -4.888 1.00 97.25 118 GLU A C 1
ATOM 798 O O . GLU A 1 118 ? -7.690 -7.023 -5.760 1.00 97.25 118 GLU A O 1
ATOM 803 N N . ARG A 1 119 ? -8.769 -7.233 -3.796 1.00 97.06 119 ARG A N 1
ATOM 804 C CA . ARG A 1 119 ? -8.269 -8.575 -3.435 1.00 97.06 119 ARG A CA 1
ATOM 805 C C . ARG A 1 119 ? -6.740 -8.656 -3.409 1.00 97.06 119 ARG A C 1
ATOM 807 O O . ARG A 1 119 ? -6.158 -9.654 -3.829 1.00 97.06 119 ARG A O 1
ATOM 814 N N . ILE A 1 120 ? -6.106 -7.596 -2.922 1.00 98.19 120 ILE A N 1
ATOM 815 C CA . ILE A 1 120 ? -4.656 -7.532 -2.752 1.00 98.19 120 ILE A CA 1
ATOM 816 C C . ILE A 1 120 ? -4.333 -7.856 -1.306 1.00 98.19 120 ILE A C 1
ATOM 818 O O . ILE A 1 120 ? -4.934 -7.293 -0.393 1.00 98.19 120 ILE A O 1
ATOM 822 N N . ASP A 1 121 ? -3.370 -8.745 -1.124 1.00 98.25 121 ASP A N 1
ATOM 823 C CA . ASP A 1 121 ? -2.886 -9.186 0.171 1.00 98.25 121 ASP A CA 1
ATOM 824 C C . ASP A 1 121 ? -1.434 -9.635 0.006 1.00 98.25 121 ASP A C 1
ATOM 826 O O . ASP A 1 121 ? -1.172 -10.711 -0.532 1.00 98.25 121 ASP A O 1
ATOM 830 N N . LEU A 1 122 ? -0.495 -8.765 0.378 1.00 98.38 122 LEU A N 1
ATOM 831 C CA . LEU A 1 122 ? 0.928 -8.987 0.148 1.00 98.38 122 LEU A CA 1
ATOM 832 C C . LEU A 1 122 ? 1.733 -8.819 1.436 1.00 98.38 122 LEU A C 1
ATOM 834 O O . LEU A 1 122 ? 1.540 -7.823 2.145 1.00 98.38 122 LEU A O 1
ATOM 838 N N . PRO A 1 123 ? 2.693 -9.719 1.717 1.00 97.81 123 PRO A N 1
ATOM 839 C CA . PRO A 1 123 ? 3.734 -9.433 2.694 1.00 97.81 123 PRO A CA 1
ATOM 840 C C . PRO A 1 123 ? 4.561 -8.230 2.227 1.00 97.81 123 PRO A C 1
ATOM 842 O O . PRO A 1 123 ? 4.743 -8.013 1.028 1.00 97.81 123 PRO A O 1
ATOM 845 N N . VAL A 1 124 ? 5.066 -7.448 3.175 1.00 97.44 124 VAL A N 1
ATOM 846 C CA . VAL A 1 124 ? 5.901 -6.273 2.922 1.00 97.44 124 VAL A CA 1
ATOM 847 C C . VAL A 1 124 ? 7.288 -6.523 3.496 1.00 97.44 124 VAL A C 1
ATOM 849 O O . VAL A 1 124 ? 7.421 -6.904 4.656 1.00 97.44 124 VAL A O 1
ATOM 852 N N . ILE A 1 125 ? 8.316 -6.288 2.685 1.00 95.19 125 ILE A N 1
ATOM 853 C CA . ILE A 1 125 ? 9.724 -6.339 3.095 1.00 95.19 125 ILE A CA 1
ATOM 854 C C . ILE A 1 125 ? 10.371 -4.957 2.995 1.00 95.19 125 ILE A C 1
ATOM 856 O O . ILE A 1 125 ? 9.934 -4.102 2.223 1.00 95.19 125 ILE A O 1
ATOM 860 N N . SER A 1 126 ? 11.451 -4.747 3.743 1.00 93.50 126 SER A N 1
ATOM 861 C CA . SER A 1 126 ? 12.273 -3.536 3.646 1.00 93.50 126 SER A CA 1
ATOM 862 C C . SER A 1 126 ? 13.117 -3.541 2.365 1.00 93.50 126 SER A C 1
ATOM 864 O O . SER A 1 126 ? 13.635 -4.580 1.949 1.00 93.50 126 SER A O 1
ATOM 866 N N . ARG A 1 127 ? 13.343 -2.371 1.755 1.00 89.88 127 ARG A N 1
ATOM 867 C CA . ARG A 1 127 ? 14.264 -2.224 0.613 1.00 89.88 127 ARG A CA 1
ATOM 868 C C . ARG A 1 127 ? 15.718 -2.512 0.991 1.00 89.88 127 ARG A C 1
ATOM 870 O O . ARG A 1 127 ? 16.519 -2.887 0.126 1.00 89.88 127 ARG A O 1
ATOM 877 N N . LEU A 1 128 ? 16.087 -2.331 2.257 1.00 88.31 128 LEU A N 1
ATOM 878 C CA . LEU A 1 128 ? 17.424 -2.662 2.749 1.00 88.31 128 LEU A CA 1
ATOM 879 C C . LEU A 1 128 ? 17.665 -4.174 2.786 1.00 88.31 128 LEU A C 1
ATOM 881 O O . LEU A 1 128 ? 18.802 -4.617 2.563 1.00 88.31 128 LEU A O 1
ATOM 885 N N . GLU A 1 129 ? 16.607 -4.959 2.990 1.00 87.12 129 GLU A N 1
ATOM 886 C CA . GLU A 1 129 ? 16.680 -6.413 3.027 1.00 87.12 129 GLU A CA 1
ATOM 887 C C . GLU A 1 129 ? 17.186 -6.969 1.689 1.00 87.12 129 GLU A C 1
ATOM 889 O O . GLU A 1 129 ? 16.876 -6.471 0.605 1.00 87.12 129 GLU A O 1
ATOM 894 N N . ARG A 1 130 ? 18.080 -7.962 1.740 1.00 82.88 130 ARG A N 1
ATOM 895 C CA . ARG A 1 130 ? 18.666 -8.561 0.535 1.00 82.88 130 ARG A CA 1
ATOM 896 C C . ARG A 1 130 ? 17.997 -9.888 0.240 1.00 82.88 130 ARG A C 1
ATOM 898 O O . ARG A 1 130 ? 18.319 -10.895 0.859 1.00 82.88 130 ARG A O 1
ATOM 905 N N . VAL A 1 131 ? 17.145 -9.877 -0.778 1.00 85.12 131 VAL A N 1
ATOM 906 C CA . VAL A 1 131 ? 16.494 -11.084 -1.283 1.00 85.12 131 VAL A CA 1
ATOM 907 C C . VAL A 1 131 ? 17.350 -11.704 -2.397 1.00 85.12 131 VAL A C 1
ATOM 909 O O . VAL A 1 131 ? 17.779 -10.991 -3.311 1.00 85.12 131 VAL A O 1
ATOM 912 N N . PRO A 1 132 ? 17.648 -13.016 -2.349 1.00 82.81 132 PRO A N 1
ATOM 913 C CA . PRO A 1 132 ? 18.319 -13.706 -3.446 1.00 82.81 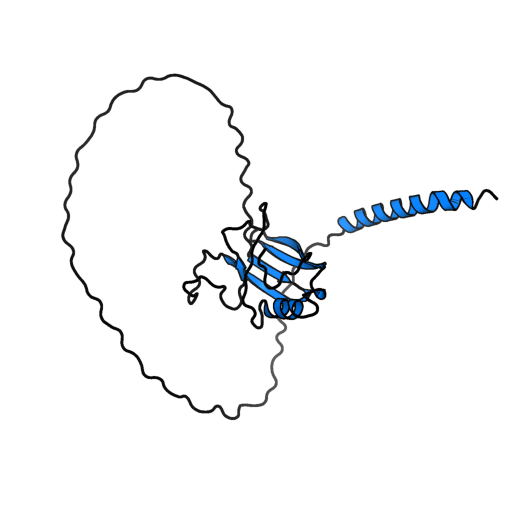132 PRO A CA 1
ATOM 914 C C . PRO A 1 132 ? 17.564 -13.530 -4.769 1.00 82.81 132 PRO A C 1
ATOM 916 O O . PRO A 1 132 ? 16.348 -13.672 -4.819 1.00 82.81 132 PRO A O 1
ATOM 919 N N . GLY A 1 133 ? 18.283 -13.225 -5.851 1.00 77.25 133 GLY A N 1
ATOM 920 C CA . GLY A 1 133 ? 17.673 -12.999 -7.167 1.00 77.25 133 GLY A CA 1
ATOM 921 C C . GLY A 1 133 ? 17.086 -11.599 -7.376 1.00 77.25 133 GLY A C 1
ATOM 922 O O . GLY A 1 133 ? 16.634 -11.301 -8.477 1.00 77.25 133 GLY A O 1
ATOM 923 N N . GLN A 1 134 ? 17.143 -10.718 -6.372 1.00 82.50 134 GLN A N 1
ATOM 924 C CA . GLN A 1 134 ? 16.770 -9.318 -6.543 1.00 82.50 134 GLN A CA 1
ATOM 925 C C . GLN A 1 134 ? 17.808 -8.583 -7.408 1.00 82.50 134 GLN A C 1
ATOM 927 O O . GLN A 1 134 ? 19.017 -8.694 -7.182 1.00 82.50 134 GLN A O 1
ATOM 932 N N . GLY A 1 135 ? 17.329 -7.836 -8.405 1.00 79.75 135 GLY A N 1
ATOM 933 C CA . GLY A 1 135 ? 18.163 -7.062 -9.324 1.00 79.75 135 GLY A CA 1
ATOM 934 C C . GLY A 1 135 ? 18.970 -5.943 -8.643 1.00 79.75 135 GLY A C 1
ATOM 935 O O . GLY A 1 135 ? 18.731 -5.600 -7.480 1.00 79.75 135 GLY A O 1
ATOM 936 N N . PRO A 1 136 ? 19.937 -5.339 -9.362 1.00 81.81 136 PRO A N 1
ATOM 937 C CA . PRO A 1 136 ? 20.808 -4.294 -8.816 1.00 81.81 136 PRO A CA 1
ATOM 938 C C . PRO A 1 136 ? 20.061 -3.010 -8.414 1.00 81.81 136 PRO A C 1
ATOM 940 O O . PRO A 1 136 ? 20.557 -2.252 -7.585 1.00 81.81 136 PRO A O 1
ATOM 943 N N . ASP A 1 137 ? 18.874 -2.768 -8.969 1.00 81.69 137 ASP A N 1
ATOM 944 C CA . ASP A 1 137 ? 18.002 -1.624 -8.674 1.00 81.69 137 ASP A CA 1
ATOM 945 C C . ASP A 1 137 ? 17.168 -1.793 -7.390 1.00 81.69 137 ASP A C 1
ATOM 947 O O . ASP A 1 137 ? 16.543 -0.831 -6.923 1.00 81.69 137 ASP A O 1
ATOM 951 N N . ARG A 1 138 ? 17.208 -2.989 -6.781 1.00 84.56 138 ARG A N 1
ATOM 952 C CA . ARG A 1 138 ? 16.392 -3.370 -5.619 1.00 84.56 138 ARG A CA 1
ATOM 953 C C . ARG A 1 138 ? 14.891 -3.241 -5.906 1.00 84.56 138 ARG A C 1
ATOM 955 O O . ARG A 1 138 ? 14.132 -2.868 -5.012 1.00 84.56 138 ARG A O 1
ATOM 962 N N . TYR A 1 139 ? 14.471 -3.515 -7.145 1.00 84.44 139 TYR A N 1
ATOM 963 C CA . TYR A 1 139 ? 13.050 -3.566 -7.491 1.00 84.44 139 TYR A CA 1
ATOM 964 C C . TYR A 1 139 ? 12.317 -4.602 -6.607 1.00 84.44 139 TYR A C 1
ATOM 966 O O . TYR A 1 139 ? 12.952 -5.587 -6.196 1.00 84.44 139 TYR A O 1
ATOM 974 N N . PRO A 1 140 ? 11.027 -4.391 -6.263 1.00 88.44 140 PRO A N 1
ATOM 975 C CA . PRO A 1 140 ? 10.237 -5.372 -5.523 1.00 88.44 140 PRO A CA 1
ATOM 976 C C . PRO A 1 140 ? 10.368 -6.786 -6.109 1.00 88.44 140 PRO A C 1
ATOM 978 O O . PRO A 1 140 ? 10.191 -6.941 -7.313 1.00 88.44 140 PRO A O 1
ATOM 981 N N . PRO A 1 141 ? 10.687 -7.816 -5.308 1.00 90.06 141 PRO A N 1
ATOM 982 C CA . PRO A 1 141 ? 10.576 -9.204 -5.750 1.00 90.06 141 PRO A CA 1
ATOM 983 C C . PRO A 1 141 ? 9.122 -9.581 -6.088 1.00 90.06 141 PRO A C 1
ATOM 985 O O . PRO A 1 141 ? 8.180 -8.873 -5.726 1.00 90.06 141 PRO A O 1
ATOM 988 N N . CYS A 1 142 ? 8.927 -10.715 -6.765 1.00 91.19 142 CYS A N 1
ATOM 989 C CA . CYS A 1 142 ? 7.590 -11.288 -6.943 1.00 91.19 142 CYS A CA 1
ATOM 990 C C . CYS A 1 142 ? 6.970 -11.675 -5.589 1.00 91.19 142 CYS A C 1
ATOM 992 O O . CYS A 1 142 ? 7.694 -11.961 -4.635 1.00 91.19 142 CYS A O 1
ATOM 994 N N . ASP A 1 143 ? 5.637 -11.696 -5.527 1.00 92.94 143 ASP A N 1
ATOM 995 C CA . ASP A 1 143 ? 4.824 -12.134 -4.378 1.00 92.94 143 ASP A CA 1
ATOM 996 C C . ASP A 1 143 ? 4.995 -11.314 -3.086 1.00 92.94 143 ASP A C 1
ATOM 998 O O . ASP A 1 143 ? 4.405 -11.639 -2.056 1.00 92.94 143 ASP A O 1
ATOM 1002 N N . VAL A 1 144 ? 5.762 -10.223 -3.133 1.00 94.69 144 VAL A N 1
ATOM 1003 C CA . VAL A 1 144 ? 5.980 -9.323 -1.999 1.00 94.69 144 VAL A CA 1
ATOM 1004 C C . VAL A 1 144 ? 5.835 -7.867 -2.430 1.00 94.69 144 VAL A C 1
ATOM 1006 O O . VAL A 1 144 ? 6.140 -7.476 -3.559 1.00 94.69 144 VAL A O 1
ATOM 1009 N N . ALA A 1 145 ? 5.387 -7.040 -1.500 1.00 96.81 145 ALA A N 1
ATOM 1010 C CA . ALA A 1 145 ? 5.509 -5.601 -1.583 1.00 96.81 145 ALA A CA 1
ATOM 1011 C C . ALA A 1 145 ? 6.804 -5.143 -0.892 1.00 96.81 145 ALA A C 1
ATOM 1013 O O . ALA A 1 145 ? 7.361 -5.816 -0.027 1.00 96.81 145 ALA A O 1
ATOM 1014 N N . LEU A 1 146 ? 7.301 -3.981 -1.287 1.00 96.06 146 LEU A N 1
ATOM 1015 C CA . LEU A 1 146 ? 8.553 -3.402 -0.828 1.00 96.06 146 LEU A CA 1
ATOM 1016 C C . LEU A 1 146 ? 8.268 -2.048 -0.189 1.00 96.06 146 LEU A C 1
ATOM 1018 O O . LEU A 1 146 ? 7.776 -1.134 -0.852 1.00 96.06 146 LEU A O 1
ATOM 1022 N N . PHE A 1 147 ? 8.614 -1.905 1.079 1.00 96.62 147 PHE A N 1
ATOM 1023 C CA . PHE A 1 147 ? 8.662 -0.623 1.759 1.00 96.62 147 PHE A CA 1
ATOM 1024 C C . PHE A 1 147 ? 9.963 0.109 1.423 1.00 96.62 147 PHE A C 1
ATOM 1026 O O . PHE A 1 147 ? 11.036 -0.492 1.364 1.00 96.62 147 PHE A O 1
ATOM 1033 N N . HIS A 1 148 ? 9.881 1.419 1.202 1.00 94.06 148 HIS A N 1
ATOM 1034 C CA . HIS A 1 148 ? 11.056 2.238 0.934 1.00 94.06 148 HIS A CA 1
ATOM 1035 C C . HIS A 1 148 ? 11.525 2.965 2.196 1.00 94.06 148 HIS A C 1
ATOM 1037 O O . HIS A 1 148 ? 10.959 3.976 2.596 1.00 94.06 148 HIS A O 1
ATOM 1043 N N . ASP A 1 149 ? 12.667 2.534 2.732 1.00 93.19 149 ASP A N 1
ATOM 1044 C CA . ASP A 1 149 ? 13.199 2.950 4.045 1.00 93.19 149 ASP A CA 1
ATOM 1045 C C . ASP A 1 149 ? 13.697 4.405 4.140 1.00 93.19 149 ASP A C 1
ATOM 1047 O O . ASP A 1 149 ? 14.295 4.795 5.136 1.00 93.19 149 ASP A O 1
ATOM 1051 N N . ALA A 1 150 ? 13.488 5.217 3.099 1.00 93.00 150 ALA A N 1
ATOM 1052 C CA . ALA A 1 150 ? 13.776 6.655 3.132 1.00 93.00 150 ALA A CA 1
ATOM 1053 C C . ALA A 1 150 ? 12.566 7.471 3.618 1.00 93.00 150 ALA A C 1
ATOM 1055 O O . ALA A 1 150 ? 12.644 8.694 3.720 1.00 93.00 150 ALA A O 1
ATOM 1056 N N . PHE A 1 151 ? 11.445 6.793 3.860 1.00 95.50 151 PHE A N 1
ATOM 1057 C CA . PHE A 1 151 ? 10.155 7.363 4.202 1.00 95.50 151 PHE A CA 1
ATOM 1058 C C . PHE A 1 151 ? 9.686 6.861 5.571 1.00 95.50 151 PHE A C 1
ATOM 1060 O O . PHE A 1 151 ? 10.294 5.962 6.148 1.00 95.50 151 PHE A O 1
ATOM 1067 N N . ALA A 1 152 ? 8.617 7.460 6.092 1.00 96.56 152 ALA A N 1
ATOM 1068 C CA . ALA A 1 152 ? 8.119 7.176 7.432 1.00 96.56 152 ALA A CA 1
ATOM 1069 C C . ALA A 1 152 ? 7.420 5.812 7.497 1.00 96.56 152 ALA A C 1
ATOM 1071 O O . ALA A 1 152 ? 6.695 5.423 6.572 1.00 96.56 152 ALA A O 1
ATOM 1072 N N . GLN A 1 153 ? 7.598 5.104 8.609 1.00 96.56 153 GLN A N 1
ATOM 1073 C CA . GLN A 1 153 ? 6.789 3.935 8.942 1.00 96.56 153 GLN A CA 1
ATOM 1074 C C . GLN A 1 153 ? 5.357 4.334 9.347 1.00 96.56 153 GLN A C 1
ATOM 1076 O O . GLN A 1 153 ? 5.127 5.484 9.721 1.00 96.56 153 GLN A O 1
ATOM 1081 N N . PRO A 1 154 ? 4.391 3.395 9.363 1.00 94.81 154 PRO A N 1
ATOM 1082 C CA . PRO A 1 154 ? 3.011 3.680 9.772 1.00 94.81 154 PRO A CA 1
ATOM 1083 C C . PRO A 1 154 ? 2.860 4.294 11.175 1.00 94.81 154 PRO A C 1
ATOM 1085 O O . PRO A 1 154 ? 1.911 5.034 11.429 1.00 94.81 154 PRO A O 1
ATOM 1088 N N . SER A 1 155 ? 3.781 4.003 12.102 1.00 91.44 155 SER A N 1
ATOM 1089 C CA . SER A 1 155 ? 3.779 4.584 13.454 1.00 91.44 155 SER A CA 1
ATOM 1090 C C . SER A 1 155 ? 4.418 5.971 13.553 1.00 91.44 155 SER A C 1
ATOM 1092 O O . SER A 1 155 ? 4.396 6.569 14.630 1.00 91.44 155 SER A O 1
ATOM 1094 N N . GLU A 1 156 ? 5.046 6.441 12.481 1.00 93.88 156 GLU A N 1
ATOM 1095 C CA . GLU A 1 156 ? 5.801 7.688 12.441 1.00 93.88 156 GLU A CA 1
ATOM 1096 C C . GLU A 1 156 ? 5.016 8.787 11.722 1.00 93.88 156 GLU A C 1
ATOM 1098 O O . GLU A 1 156 ? 4.108 8.535 10.931 1.00 93.88 156 GLU A O 1
ATOM 1103 N N . GLU A 1 157 ? 5.373 10.039 11.997 1.00 92.25 157 GLU A N 1
ATOM 1104 C CA . GLU A 1 157 ? 4.836 11.167 11.244 1.00 92.25 157 GLU A CA 1
ATOM 1105 C C . GLU A 1 157 ? 5.468 11.207 9.847 1.00 92.25 157 GLU A C 1
ATOM 1107 O O . GLU A 1 157 ? 6.691 11.222 9.705 1.00 92.25 157 GLU A O 1
ATOM 1112 N N . GLY A 1 158 ? 4.637 11.259 8.807 1.00 94.38 158 GLY A N 1
ATOM 1113 C CA . GLY A 1 158 ? 5.089 11.385 7.426 1.00 94.38 158 GLY A CA 1
ATOM 1114 C C . GLY A 1 158 ? 4.268 10.539 6.462 1.00 94.38 158 GLY A C 1
ATOM 1115 O O . GLY A 1 158 ? 3.131 10.170 6.740 1.00 94.38 158 GLY A O 1
ATOM 1116 N N . ALA A 1 159 ? 4.855 10.264 5.301 1.00 94.81 159 ALA A N 1
ATOM 1117 C CA . ALA A 1 159 ? 4.266 9.405 4.285 1.00 94.81 159 ALA A CA 1
ATOM 1118 C C . ALA A 1 159 ? 5.001 8.065 4.245 1.00 94.81 159 ALA A C 1
ATOM 1120 O O . ALA A 1 159 ? 6.228 8.045 4.303 1.00 94.81 159 ALA A O 1
ATOM 1121 N N . THR A 1 160 ? 4.253 6.976 4.085 1.00 96.19 160 THR A N 1
ATOM 1122 C CA . THR A 1 160 ? 4.770 5.617 3.881 1.00 96.19 160 THR A CA 1
ATOM 1123 C C . THR A 1 160 ? 4.663 5.265 2.401 1.00 96.19 160 THR A C 1
ATOM 1125 O O . THR A 1 160 ? 3.605 5.432 1.798 1.00 96.19 160 THR A O 1
ATOM 1128 N N . TYR A 1 161 ? 5.745 4.758 1.808 1.00 96.25 161 TYR A N 1
ATOM 1129 C CA . TYR A 1 161 ? 5.770 4.361 0.398 1.00 96.25 161 TYR A CA 1
ATOM 1130 C C . TYR A 1 161 ? 5.962 2.851 0.270 1.00 96.25 161 TYR A C 1
ATOM 1132 O O . TYR A 1 161 ? 6.985 2.309 0.696 1.00 96.25 161 TYR A O 1
ATOM 1140 N N . ILE A 1 162 ? 4.974 2.192 -0.341 1.00 97.06 162 ILE A N 1
ATOM 1141 C CA . ILE A 1 162 ? 4.943 0.748 -0.591 1.00 97.06 162 ILE A CA 1
ATOM 1142 C C . ILE A 1 162 ? 4.846 0.511 -2.101 1.00 97.06 162 ILE A C 1
ATOM 1144 O O . ILE A 1 162 ? 3.980 1.068 -2.775 1.00 97.06 162 ILE A O 1
ATOM 1148 N N . TYR A 1 163 ? 5.730 -0.331 -2.629 1.00 95.62 163 TYR A N 1
ATOM 1149 C CA . TYR A 1 163 ? 5.844 -0.652 -4.050 1.00 95.62 163 TYR A CA 1
ATOM 1150 C C . TYR A 1 163 ? 5.604 -2.140 -4.284 1.00 95.62 163 TYR A C 1
ATOM 1152 O O . TYR A 1 163 ? 6.059 -2.966 -3.505 1.00 95.62 163 TYR A O 1
ATOM 1160 N N . ALA A 1 164 ? 4.969 -2.507 -5.390 1.00 96.12 164 ALA A N 1
ATOM 1161 C CA . ALA A 1 164 ? 4.898 -3.895 -5.834 1.00 96.12 164 ALA A CA 1
ATOM 1162 C C . ALA A 1 164 ? 4.780 -3.946 -7.363 1.00 96.12 164 ALA A C 1
ATOM 1164 O O . ALA A 1 164 ? 4.381 -2.965 -7.998 1.00 96.12 164 ALA A O 1
ATOM 1165 N N . HIS A 1 165 ? 5.108 -5.087 -7.966 1.00 94.50 165 HIS A N 1
ATOM 1166 C CA . HIS A 1 165 ? 4.831 -5.327 -9.379 1.00 94.50 165 HIS A CA 1
ATOM 1167 C C . HIS A 1 165 ? 3.334 -5.230 -9.705 1.00 94.50 165 HIS A C 1
ATOM 1169 O O . HIS A 1 165 ? 2.474 -5.730 -8.979 1.00 94.50 165 HIS A O 1
ATOM 1175 N N . ALA A 1 166 ? 3.039 -4.688 -10.887 1.00 94.88 166 ALA A N 1
ATOM 1176 C CA . ALA A 1 166 ? 1.745 -4.839 -11.543 1.00 94.88 166 ALA A CA 1
ATOM 1177 C C . ALA A 1 166 ? 1.674 -6.203 -12.256 1.00 94.88 166 ALA A C 1
ATOM 1179 O O . ALA A 1 166 ? 1.666 -6.285 -13.482 1.00 94.88 166 ALA A O 1
ATOM 1180 N N . GLN A 1 167 ? 1.691 -7.285 -11.478 1.00 94.62 167 GLN A N 1
ATOM 1181 C CA . GLN A 1 167 ? 1.558 -8.664 -11.956 1.00 94.62 167 GLN A CA 1
ATOM 1182 C C . GLN A 1 167 ? 0.412 -9.377 -11.238 1.00 94.62 167 GLN A C 1
ATOM 1184 O O . GLN A 1 167 ? -0.083 -8.898 -10.214 1.00 94.62 167 GLN A O 1
ATOM 1189 N N . ALA A 1 168 ? -0.026 -10.508 -11.798 1.00 92.38 168 ALA A N 1
ATOM 1190 C CA . ALA A 1 168 ? -1.048 -11.355 -11.192 1.00 92.38 168 ALA A CA 1
ATOM 1191 C C . ALA A 1 168 ? -0.663 -11.720 -9.750 1.00 92.38 168 ALA A C 1
ATOM 1193 O O . ALA A 1 168 ? 0.489 -12.042 -9.482 1.00 92.38 168 ALA A O 1
ATOM 1194 N N . GLY A 1 169 ? -1.629 -11.637 -8.833 1.00 93.00 169 GLY A N 1
ATOM 1195 C CA . GLY A 1 169 ? -1.394 -11.844 -7.400 1.00 93.00 169 GLY A CA 1
ATOM 1196 C C . GLY A 1 169 ? -0.791 -10.641 -6.666 1.00 93.00 169 GLY A C 1
ATOM 1197 O O . GLY A 1 169 ? -0.632 -10.710 -5.457 1.00 93.00 169 GLY A O 1
ATOM 1198 N N . MET A 1 170 ? -0.487 -9.540 -7.362 1.00 96.94 170 MET A N 1
ATOM 1199 C CA . MET A 1 170 ? 0.130 -8.346 -6.778 1.00 96.94 170 MET A CA 1
ATOM 1200 C C . MET A 1 170 ? -0.685 -7.078 -7.077 1.00 96.94 170 MET A C 1
ATOM 1202 O O . MET A 1 170 ? -1.905 -7.090 -6.965 1.00 96.94 170 MET A O 1
ATOM 1206 N N . PHE A 1 171 ? -0.052 -5.962 -7.456 1.00 97.56 171 PHE A N 1
ATOM 1207 C CA . PHE A 1 171 ? -0.725 -4.673 -7.667 1.00 97.56 171 PHE A CA 1
ATOM 1208 C C . PHE A 1 171 ? -1.349 -4.515 -9.065 1.00 97.56 171 PHE A C 1
ATOM 1210 O O . PHE A 1 171 ? -1.797 -3.418 -9.405 1.00 97.56 171 PHE A O 1
ATOM 1217 N N . ILE A 1 172 ? -1.429 -5.573 -9.889 1.00 97.25 172 ILE A N 1
ATOM 1218 C CA . ILE A 1 172 ? -2.145 -5.471 -11.173 1.00 97.25 172 ILE A CA 1
ATOM 1219 C C . ILE A 1 172 ? -3.604 -5.002 -11.014 1.00 97.25 172 ILE A C 1
ATOM 1221 O O . ILE A 1 172 ? -3.998 -4.137 -11.796 1.00 97.25 172 ILE A O 1
ATOM 1225 N N . PRO A 1 173 ? -4.384 -5.424 -9.992 1.00 97.25 173 PRO A N 1
ATOM 1226 C CA . PRO A 1 173 ? -5.766 -4.973 -9.857 1.00 97.25 173 PRO A CA 1
ATOM 1227 C C . PRO A 1 173 ? -5.859 -3.467 -9.576 1.00 97.25 173 PRO A C 1
ATOM 1229 O O . PRO A 1 173 ? -6.712 -2.795 -10.148 1.00 97.25 173 PRO A O 1
ATOM 1232 N N . LEU A 1 174 ? -4.920 -2.898 -8.803 1.00 96.50 174 LEU A N 1
ATOM 1233 C CA . LEU A 1 174 ? -4.834 -1.446 -8.597 1.00 96.50 174 LEU A CA 1
ATOM 1234 C C . LEU A 1 174 ? -4.556 -0.699 -9.903 1.00 96.50 174 LEU A C 1
ATOM 1236 O O . LEU A 1 174 ? -5.180 0.331 -10.167 1.00 96.50 174 LEU A O 1
ATOM 1240 N N . LEU A 1 175 ? -3.637 -1.205 -10.733 1.00 96.12 175 LEU A N 1
ATOM 1241 C CA . LEU A 1 175 ? -3.370 -0.607 -12.039 1.00 96.12 175 LEU A CA 1
ATOM 1242 C C . LEU A 1 175 ? -4.629 -0.664 -12.912 1.00 96.12 175 LEU A C 1
ATOM 1244 O O . LEU A 1 175 ? -5.044 0.363 -13.443 1.00 96.12 175 LEU A O 1
ATOM 1248 N N . GLU A 1 176 ? -5.275 -1.822 -13.017 1.00 96.88 176 GLU A N 1
ATOM 1249 C CA . GLU A 1 176 ? -6.499 -2.004 -13.804 1.00 96.88 176 GLU A CA 1
ATOM 1250 C C . GLU A 1 176 ? -7.662 -1.130 -13.312 1.00 96.88 176 GLU A C 1
ATOM 1252 O O . GLU A 1 176 ? -8.389 -0.546 -14.120 1.00 96.88 176 GLU A O 1
ATOM 1257 N N . ALA A 1 177 ? -7.837 -0.995 -11.997 1.00 96.81 177 ALA A N 1
ATOM 1258 C CA . ALA A 1 177 ? -8.811 -0.089 -11.404 1.00 96.81 177 ALA A CA 1
ATOM 1259 C C . ALA A 1 177 ? -8.475 1.375 -11.719 1.00 96.81 177 ALA A C 1
ATOM 1261 O O . ALA A 1 177 ? -9.352 2.113 -12.156 1.00 96.81 177 ALA A O 1
ATOM 1262 N N . SER A 1 178 ? -7.202 1.774 -11.626 1.00 96.69 178 SER A N 1
ATOM 1263 C CA . SER A 1 178 ? -6.764 3.135 -11.966 1.00 96.69 178 SER A CA 1
ATOM 1264 C C . SER A 1 178 ? -6.974 3.493 -13.444 1.00 96.69 178 SER A C 1
ATOM 1266 O O . SER A 1 178 ? -7.187 4.655 -13.780 1.00 96.69 178 SER A O 1
ATOM 1268 N N . LEU A 1 179 ? -6.931 2.509 -14.350 1.00 96.25 179 LEU A N 1
ATOM 1269 C CA . LEU A 1 179 ? -7.177 2.716 -15.781 1.00 96.25 179 LEU A CA 1
ATOM 1270 C C . LEU A 1 179 ? -8.660 2.955 -16.093 1.00 96.25 179 LEU A C 1
ATOM 1272 O O . LEU A 1 179 ? -8.988 3.529 -17.133 1.00 96.25 179 LEU A O 1
ATOM 1276 N N . ARG A 1 180 ? -9.568 2.519 -15.215 1.00 95.88 180 ARG A N 1
ATOM 1277 C CA . ARG A 1 180 ? -11.013 2.673 -15.390 1.00 95.88 180 ARG A CA 1
ATOM 1278 C C . ARG A 1 180 ? -11.475 3.954 -14.708 1.00 95.88 180 ARG A C 1
ATOM 1280 O O . ARG A 1 180 ? -11.411 4.060 -13.490 1.00 95.88 180 ARG A O 1
ATOM 1287 N N . ARG A 1 181 ? -11.969 4.910 -15.504 1.00 94.38 181 ARG A N 1
ATOM 1288 C CA . ARG A 1 181 ? -12.448 6.222 -15.017 1.00 94.38 181 ARG A CA 1
ATOM 1289 C C . ARG A 1 181 ? -11.451 6.884 -14.053 1.00 94.38 181 ARG A C 1
ATOM 1291 O O . ARG A 1 181 ? -11.833 7.373 -12.999 1.00 94.38 181 ARG A O 1
ATOM 1298 N N . ASP A 1 182 ? -10.165 6.801 -14.390 1.00 92.75 182 ASP A N 1
ATOM 1299 C CA . ASP A 1 182 ? -9.057 7.346 -13.596 1.00 92.75 182 ASP A CA 1
ATOM 1300 C C . ASP A 1 182 ? -9.038 6.909 -12.117 1.00 92.75 182 ASP A C 1
ATOM 1302 O O . ASP A 1 182 ? -8.565 7.635 -11.245 1.00 92.75 182 ASP A O 1
ATOM 1306 N N . GLY A 1 183 ? -9.524 5.697 -11.825 1.00 96.25 183 GLY A N 1
ATOM 1307 C CA . GLY A 1 183 ? -9.517 5.139 -10.476 1.00 96.25 183 GLY A CA 1
ATOM 1308 C C . GLY A 1 183 ? -10.640 5.646 -9.579 1.00 96.25 183 GLY A C 1
ATOM 1309 O O . GLY A 1 183 ? -10.537 5.487 -8.369 1.00 96.25 183 GLY A O 1
ATOM 1310 N N . GLU A 1 184 ? -11.717 6.209 -10.138 1.00 96.56 184 GLU A N 1
ATOM 1311 C CA . GLU A 1 184 ? -12.894 6.664 -9.381 1.00 96.56 184 GLU A CA 1
ATOM 1312 C C . GLU A 1 184 ? -13.401 5.603 -8.385 1.00 96.56 184 GLU A C 1
ATOM 1314 O O . GLU A 1 184 ? -13.755 5.932 -7.259 1.00 96.56 184 GLU A O 1
ATOM 1319 N N . SER A 1 185 ? -13.374 4.318 -8.760 1.00 96.38 185 SER A N 1
ATOM 1320 C CA . SER A 1 185 ? -13.819 3.218 -7.891 1.00 96.38 185 SER A CA 1
ATOM 1321 C C . SER A 1 185 ? -12.899 2.925 -6.706 1.00 96.38 185 SER A C 1
ATOM 1323 O O . SER A 1 185 ? -13.303 2.194 -5.808 1.00 96.38 185 SER A O 1
ATOM 1325 N N . LEU A 1 186 ? -11.662 3.426 -6.725 1.00 97.88 186 LEU A N 1
ATOM 1326 C CA . LEU A 1 186 ? -10.712 3.266 -5.626 1.00 97.88 186 LEU A CA 1
ATOM 1327 C C . LEU A 1 186 ? -10.931 4.316 -4.538 1.00 97.88 186 LEU A C 1
ATOM 1329 O O . LEU A 1 186 ? -10.501 4.100 -3.414 1.00 97.88 186 LEU A O 1
ATOM 1333 N N . LEU A 1 187 ? -11.580 5.442 -4.849 1.00 98.25 187 LEU A N 1
ATOM 1334 C CA . LEU A 1 187 ? -11.802 6.507 -3.876 1.00 98.25 187 LEU A CA 1
ATOM 1335 C C . LEU A 1 187 ? -12.699 6.011 -2.736 1.00 98.25 187 LEU A C 1
ATOM 1337 O O . LEU A 1 187 ? -13.752 5.419 -2.972 1.00 98.25 187 LEU A O 1
ATOM 1341 N N . GLY A 1 188 ? -12.268 6.239 -1.499 1.00 98.19 188 GLY A N 1
ATOM 1342 C CA . GLY A 1 188 ? -12.936 5.732 -0.301 1.00 98.19 188 GLY A CA 1
ATOM 1343 C C . GLY A 1 188 ? -12.655 4.260 0.020 1.00 98.19 188 GLY A C 1
ATOM 1344 O O . GLY A 1 188 ? -13.123 3.758 1.043 1.00 98.19 188 GLY A O 1
ATOM 1345 N N . ALA A 1 189 ? -11.897 3.541 -0.817 1.00 98.19 189 ALA A N 1
ATOM 1346 C CA . ALA A 1 189 ? -11.482 2.182 -0.494 1.00 98.19 189 ALA A CA 1
ATOM 1347 C C . ALA A 1 189 ? -10.470 2.185 0.661 1.00 98.19 189 ALA A C 1
ATOM 1349 O O . ALA A 1 189 ? -9.634 3.086 0.782 1.00 98.19 189 ALA A O 1
ATOM 1350 N N . LEU A 1 190 ? -10.543 1.150 1.498 1.00 98.38 190 LEU A N 1
ATOM 1351 C CA . LEU A 1 190 ? -9.642 0.975 2.630 1.00 98.38 190 LEU A CA 1
ATOM 1352 C C . LEU A 1 190 ? -8.349 0.276 2.209 1.00 98.38 190 LEU A C 1
ATOM 1354 O O . LEU A 1 190 ? -8.369 -0.719 1.481 1.00 98.38 190 LEU A O 1
ATOM 1358 N N . VAL A 1 191 ? -7.240 0.768 2.750 1.00 98.62 191 VAL A N 1
ATOM 1359 C CA . VAL A 1 191 ? -5.932 0.115 2.733 1.00 98.62 191 VAL A CA 1
ATOM 1360 C C . VAL A 1 191 ? -5.577 -0.239 4.169 1.00 98.62 191 VAL A C 1
ATOM 1362 O O . VAL A 1 191 ? -5.476 0.635 5.030 1.00 98.62 191 VAL A O 1
ATOM 1365 N N . GLU A 1 192 ? -5.396 -1.526 4.433 1.00 98.50 192 GLU A N 1
ATOM 1366 C CA . GLU A 1 192 ? -4.974 -2.031 5.733 1.00 98.50 192 GLU A CA 1
ATOM 1367 C C . GLU A 1 192 ? -3.472 -2.306 5.705 1.00 98.50 192 GLU A C 1
ATOM 1369 O O . GLU A 1 192 ? -2.975 -3.028 4.838 1.00 98.50 192 GLU A O 1
ATOM 1374 N N . VAL A 1 193 ? -2.746 -1.748 6.667 1.00 98.38 193 VAL A N 1
ATOM 1375 C CA . VAL A 1 193 ? -1.304 -1.948 6.817 1.00 98.38 193 VAL A CA 1
ATOM 1376 C C . VAL A 1 193 ? -1.044 -2.565 8.180 1.00 98.38 193 VAL A C 1
ATOM 1378 O O . VAL A 1 193 ? -1.407 -1.989 9.205 1.00 98.38 193 VAL A O 1
ATOM 1381 N N . TYR A 1 194 ? -0.437 -3.746 8.185 1.00 98.19 194 TYR A N 1
ATOM 1382 C CA . TYR A 1 194 ? -0.079 -4.465 9.402 1.00 98.19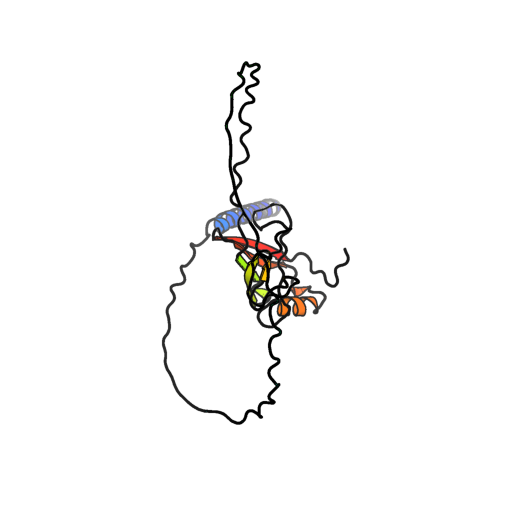 194 TYR A CA 1
ATOM 1383 C C . TYR A 1 194 ? 1.390 -4.229 9.725 1.00 98.19 194 TYR A C 1
ATOM 1385 O O . TYR A 1 194 ? 2.220 -4.114 8.816 1.00 98.19 194 TYR A O 1
ATOM 1393 N N . THR A 1 195 ? 1.698 -4.168 11.013 1.00 97.62 195 THR A N 1
ATOM 1394 C CA . THR A 1 195 ? 3.048 -3.955 11.532 1.00 97.62 195 THR A CA 1
ATOM 1395 C C . THR A 1 195 ? 3.509 -5.109 12.419 1.00 97.62 195 THR A C 1
ATOM 1397 O O . THR A 1 195 ? 2.731 -5.992 12.777 1.00 97.62 195 THR A O 1
ATOM 1400 N N . ASP A 1 196 ? 4.800 -5.135 12.737 1.00 96.25 196 ASP A N 1
ATOM 1401 C CA . ASP A 1 196 ? 5.448 -6.140 13.588 1.00 96.25 196 ASP A CA 1
ATOM 1402 C C . ASP A 1 196 ? 5.039 -6.082 15.071 1.00 96.25 196 ASP A C 1
ATOM 1404 O O . ASP A 1 196 ? 5.264 -7.040 15.807 1.00 96.25 196 ASP A O 1
ATOM 1408 N N . ASP A 1 197 ? 4.403 -4.994 15.506 1.00 95.12 197 ASP A N 1
ATOM 1409 C CA . ASP A 1 197 ? 3.826 -4.825 16.843 1.00 95.12 197 ASP A CA 1
ATOM 1410 C C . ASP A 1 197 ? 2.331 -5.201 16.919 1.00 95.12 197 ASP A C 1
ATOM 1412 O O . ASP A 1 197 ? 1.604 -4.703 17.783 1.00 95.12 197 ASP A O 1
ATOM 1416 N N . ASP A 1 198 ? 1.875 -6.063 16.001 1.00 94.25 198 ASP A N 1
ATOM 1417 C CA . ASP A 1 198 ? 0.501 -6.578 15.880 1.00 94.25 198 ASP A CA 1
ATOM 1418 C C . ASP A 1 198 ? -0.576 -5.492 15.710 1.00 94.25 198 ASP A C 1
ATOM 1420 O O . ASP A 1 198 ? -1.767 -5.708 15.969 1.00 94.25 198 ASP A O 1
ATOM 1424 N N . LYS A 1 199 ? -0.188 -4.299 15.249 1.00 96.19 199 LYS A N 1
ATOM 1425 C CA . LYS A 1 199 ? -1.139 -3.233 14.935 1.00 96.19 199 LYS A CA 1
ATOM 1426 C C . LYS A 1 199 ? -1.583 -3.286 13.486 1.00 96.19 199 LYS A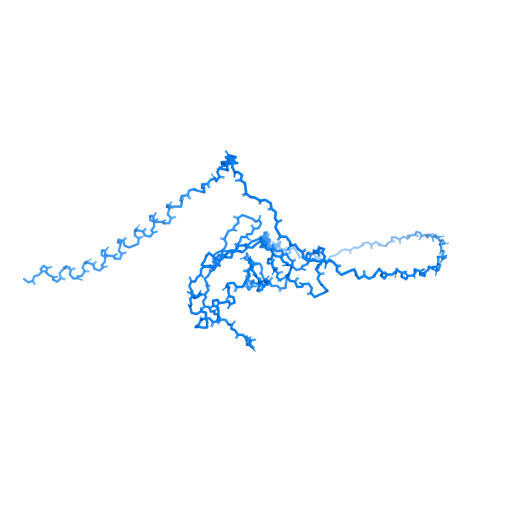 C 1
ATOM 1428 O O . LYS A 1 199 ? -0.863 -3.692 12.578 1.00 96.19 199 LYS A O 1
ATOM 1433 N N . ARG A 1 200 ? -2.810 -2.805 13.289 1.00 97.69 200 ARG A N 1
ATOM 1434 C CA . ARG A 1 200 ? -3.408 -2.560 11.982 1.00 97.69 200 ARG A CA 1
ATOM 1435 C C . ARG A 1 200 ? -3.719 -1.080 11.841 1.00 97.69 200 ARG A C 1
ATOM 1437 O O . ARG A 1 200 ? -4.533 -0.538 12.589 1.00 97.69 200 ARG A O 1
ATOM 1444 N N . TYR A 1 201 ? -3.110 -0.464 10.845 1.00 97.69 201 TYR A N 1
ATOM 1445 C CA . TYR A 1 201 ? -3.376 0.898 10.416 1.00 97.69 201 TYR A CA 1
ATOM 1446 C C . TYR A 1 201 ? -4.370 0.862 9.258 1.00 97.69 201 TYR A C 1
ATOM 1448 O O . TYR A 1 201 ? -4.227 0.057 8.338 1.00 97.69 201 TYR A O 1
ATOM 1456 N N . LEU A 1 202 ? -5.398 1.705 9.325 1.00 97.88 202 LEU A N 1
ATOM 1457 C CA . LEU A 1 202 ? -6.408 1.839 8.280 1.00 97.88 202 LEU A CA 1
ATOM 1458 C C . LEU A 1 202 ? -6.228 3.190 7.600 1.00 97.88 202 LEU A C 1
ATOM 1460 O O . LEU A 1 202 ? -6.280 4.228 8.259 1.00 97.88 202 LEU A O 1
ATOM 1464 N N . TYR A 1 203 ? -6.044 3.155 6.288 1.00 98.19 203 TYR A N 1
ATOM 1465 C CA . TYR A 1 203 ? -5.988 4.330 5.434 1.00 98.19 203 TYR A CA 1
ATOM 1466 C C . TYR A 1 203 ? -7.153 4.304 4.454 1.00 98.19 203 TYR A C 1
ATOM 1468 O O . TYR A 1 203 ? -7.642 3.239 4.078 1.00 98.19 203 TYR A O 1
ATOM 1476 N N . GLU A 1 204 ? -7.572 5.484 4.023 1.00 98.25 204 GLU A N 1
ATOM 1477 C CA . GLU A 1 204 ? -8.575 5.666 2.984 1.00 98.25 204 GLU A CA 1
ATOM 1478 C C . GLU A 1 204 ? -7.898 6.238 1.739 1.00 98.25 204 GLU A C 1
ATOM 1480 O O . GLU A 1 204 ? -7.069 7.147 1.827 1.00 98.25 204 GLU A O 1
ATOM 1485 N N . ILE A 1 205 ? -8.238 5.709 0.565 1.00 98.25 205 ILE A N 1
ATOM 1486 C CA . ILE A 1 205 ? -7.756 6.270 -0.696 1.00 98.25 205 ILE A CA 1
ATOM 1487 C C . ILE A 1 205 ? -8.546 7.547 -0.996 1.00 98.25 205 ILE A C 1
ATOM 1489 O O . ILE A 1 205 ? -9.684 7.498 -1.454 1.00 98.25 205 ILE A O 1
ATOM 1493 N N . GLU A 1 206 ? -7.921 8.703 -0.788 1.00 98.12 206 GLU A N 1
ATOM 1494 C CA . GLU A 1 206 ? -8.515 10.007 -1.128 1.00 98.12 206 GLU A CA 1
ATOM 1495 C C . GLU A 1 206 ? -8.193 10.469 -2.557 1.00 98.12 206 GLU A C 1
ATOM 1497 O O . GLU A 1 206 ? -8.876 11.326 -3.120 1.00 98.12 206 GLU A O 1
ATOM 1502 N N . ARG A 1 207 ? -7.126 9.927 -3.157 1.00 96.62 207 ARG A N 1
ATOM 1503 C CA . ARG A 1 207 ? -6.637 10.367 -4.465 1.00 96.62 207 ARG A CA 1
ATOM 1504 C C . ARG A 1 207 ? -5.921 9.248 -5.204 1.00 96.62 207 ARG A C 1
ATOM 1506 O O . ARG A 1 207 ? -5.060 8.573 -4.650 1.00 96.62 207 ARG A O 1
ATOM 1513 N N . VAL A 1 208 ? -6.205 9.137 -6.500 1.00 96.75 208 VAL A N 1
ATOM 1514 C CA . VAL A 1 208 ? -5.463 8.291 -7.441 1.00 96.75 208 VAL A CA 1
ATOM 1515 C C . VAL A 1 208 ? -4.708 9.197 -8.404 1.00 96.75 208 VAL A C 1
ATOM 1517 O O . VAL A 1 208 ? -5.293 10.064 -9.052 1.00 96.75 208 VAL A O 1
ATOM 1520 N N . LYS A 1 209 ? -3.389 9.021 -8.485 1.00 95.00 209 LYS A N 1
ATOM 1521 C CA . LYS A 1 209 ? -2.543 9.728 -9.448 1.00 95.00 209 LYS A CA 1
ATOM 1522 C C . LYS A 1 209 ? -1.974 8.733 -10.445 1.00 95.00 209 LYS A C 1
ATOM 1524 O O . LYS A 1 209 ? -1.305 7.778 -10.064 1.00 95.00 209 LYS A O 1
ATOM 1529 N N . ARG A 1 210 ? -2.187 8.996 -11.729 1.00 91.94 210 ARG A N 1
ATOM 1530 C CA . ARG A 1 210 ? -1.501 8.307 -12.825 1.00 91.94 210 ARG A CA 1
ATOM 1531 C C . ARG A 1 210 ? -0.536 9.278 -13.477 1.00 91.94 210 ARG A C 1
ATOM 1533 O O . ARG A 1 210 ? -0.863 10.452 -13.605 1.00 91.94 210 ARG A O 1
ATOM 1540 N N . HIS A 1 211 ? 0.630 8.778 -13.887 1.00 89.69 211 HIS A N 1
ATOM 1541 C CA . HIS A 1 211 ? 1.669 9.594 -14.530 1.00 89.69 211 HIS A CA 1
ATOM 1542 C C . HIS A 1 211 ? 2.028 10.840 -13.706 1.00 89.69 211 HIS A C 1
ATOM 1544 O O . HIS A 1 211 ? 2.091 11.942 -14.243 1.00 89.69 211 HIS A O 1
ATOM 1550 N N . ALA A 1 212 ? 2.191 10.673 -12.390 1.00 85.06 212 ALA A N 1
ATOM 1551 C CA . ALA A 1 212 ? 2.496 11.779 -11.487 1.00 85.06 212 ALA A CA 1
ATOM 1552 C C . ALA A 1 212 ? 3.803 12.482 -11.903 1.00 85.06 212 ALA A C 1
ATOM 1554 O O . ALA A 1 212 ? 4.822 11.824 -12.114 1.00 85.06 212 ALA A O 1
ATOM 1555 N N . LEU A 1 213 ? 3.745 13.811 -12.025 1.00 83.50 213 LEU A N 1
ATOM 1556 C CA . LEU A 1 213 ? 4.878 14.708 -12.306 1.00 83.50 213 LEU A CA 1
ATOM 1557 C C . LEU A 1 213 ? 5.004 15.813 -11.240 1.00 83.50 213 LEU A C 1
ATOM 1559 O O . LEU A 1 213 ? 5.814 16.723 -11.406 1.00 83.50 213 LEU A O 1
ATOM 1563 N N . ASP A 1 214 ? 4.144 15.770 -10.219 1.00 64.69 214 ASP A N 1
ATOM 1564 C CA . ASP A 1 214 ? 3.911 16.820 -9.225 1.00 64.69 214 ASP A CA 1
ATOM 1565 C C . ASP A 1 214 ? 4.639 16.587 -7.897 1.00 64.69 214 ASP A C 1
ATOM 1567 O O . ASP A 1 214 ? 4.837 15.410 -7.517 1.00 64.69 214 ASP A O 1
#

Sequence (214 aa):
MRLIAFLDRVVPALLMAAGVTLLTVGLLSYAAPVEGEGRATTTSSLAADPPASAPPVASAPPVSPAPATARPSIGAPTPLPTLPSGAATPAATSSAAPVVSPSARPVAVVTRVVIPSERIDLPVISRLERVPGQGPDRYPPCDVALFHDAFAQPSEEGATYIYAHAQAGMFIPLLEASLRRDGESLLGALVEVYTDDDKRYLYEIERVKRHALD